Protein AF-R1G000-F1 (afdb_monomer_lite)

Secondary structure (DSSP, 8-state):
-----PPPPS---PSPPPHHHHHHHHHTTGGGTHHHHHTTSS-EEEHHHHHHHHHTT--PPPGGGS-GGGEE-HHHHHHHHHHT--TT-TTS-PPP--SEEEEE---SSSS-S-TTSHHHHHHHHHHHHHHTTSS-S--EEE-HHHHSPPPSBGGGTB---HHHHHHHHHHHHHHHHHHH-TTSEEEE--SPPTT--GGGSPTT-----GGGSHHHHHHHHHHHHHS-GGGEEEGGGPPTT----HHHHHHHHT-

Radius of gyration: 18.89 Å; chains: 1; bounding box: 50×56×42 Å

Structure (mmCIF, N/CA/C/O backbone):
data_AF-R1G000-F1
#
_entry.id   AF-R1G000-F1
#
loop_
_atom_site.group_PDB
_atom_site.id
_atom_site.type_symbol
_atom_site.label_atom_id
_atom_site.label_alt_id
_atom_site.label_comp_id
_atom_site.label_asym_id
_atom_site.label_entity_id
_atom_site.label_seq_id
_atom_site.pdbx_PDB_ins_code
_atom_site.Cartn_x
_atom_site.Cartn_y
_atom_site.Cartn_z
_atom_site.occupancy
_atom_site.B_iso_or_equiv
_atom_site.auth_seq_id
_atom_site.auth_comp_id
_atom_site.auth_asym_id
_atom_site.auth_atom_id
_atom_site.pdbx_PDB_model_num
ATOM 1 N N . MET A 1 1 ? 25.780 35.497 22.657 1.00 40.38 1 MET A N 1
ATOM 2 C CA . MET A 1 1 ? 25.826 35.237 21.203 1.00 40.38 1 MET A CA 1
ATOM 3 C C . MET A 1 1 ? 25.542 33.760 20.998 1.00 40.38 1 MET A C 1
ATOM 5 O O . MET A 1 1 ? 26.431 32.947 21.193 1.00 40.38 1 MET A O 1
ATOM 9 N N . GLY A 1 2 ? 24.274 33.413 20.769 1.00 36.16 2 GLY A N 1
ATOM 10 C CA . GLY A 1 2 ? 23.855 32.030 20.541 1.00 36.16 2 GLY A CA 1
ATOM 11 C C . GLY A 1 2 ? 24.098 31.663 19.084 1.00 36.16 2 GLY A C 1
ATOM 12 O O . GLY A 1 2 ? 23.527 32.290 18.197 1.00 36.16 2 GLY A O 1
ATOM 13 N N . CYS A 1 3 ? 24.972 30.689 18.845 1.00 34.59 3 CYS A N 1
ATOM 14 C CA . CYS A 1 3 ? 25.167 30.101 17.528 1.00 34.59 3 CYS A CA 1
ATOM 15 C C . CYS A 1 3 ? 23.997 29.140 17.284 1.00 34.59 3 CYS A C 1
ATOM 17 O O . CYS A 1 3 ? 23.971 28.036 17.824 1.00 34.59 3 CYS A O 1
ATOM 19 N N . GLY A 1 4 ? 22.977 29.614 16.568 1.00 35.22 4 GLY A N 1
ATOM 20 C CA . GLY A 1 4 ? 21.862 28.787 16.130 1.00 35.22 4 GLY A CA 1
ATOM 21 C C . GLY A 1 4 ? 22.343 27.819 15.059 1.00 35.22 4 GLY A C 1
ATOM 22 O O . GLY A 1 4 ? 22.652 28.233 13.945 1.00 35.22 4 GLY A O 1
ATOM 23 N N . THR A 1 5 ? 22.407 26.534 15.390 1.00 38.78 5 THR A N 1
ATOM 24 C CA . THR A 1 5 ? 22.505 25.476 14.391 1.00 38.78 5 THR A CA 1
ATOM 25 C C . THR A 1 5 ? 21.120 25.285 13.781 1.00 38.78 5 THR A C 1
ATOM 27 O O . THR A 1 5 ? 20.196 24.757 14.398 1.00 38.78 5 THR A O 1
ATOM 30 N N . SER A 1 6 ? 20.955 25.788 12.563 1.00 40.75 6 SER A N 1
ATOM 31 C CA . SER A 1 6 ? 19.822 25.484 11.699 1.00 40.75 6 SER A CA 1
ATOM 32 C C . SER A 1 6 ? 19.740 23.969 11.494 1.00 40.75 6 SER A C 1
ATOM 34 O O . SER A 1 6 ? 20.680 23.345 11.001 1.00 40.75 6 SER A O 1
ATOM 36 N N . LYS A 1 7 ? 18.612 23.365 11.888 1.00 36.91 7 LYS A N 1
ATOM 37 C CA . LYS A 1 7 ? 18.283 21.986 11.514 1.00 36.91 7 LYS A CA 1
ATOM 38 C C . LYS A 1 7 ? 18.151 21.914 9.983 1.00 36.91 7 LYS A C 1
ATOM 40 O O . LYS A 1 7 ? 17.464 22.769 9.419 1.00 36.91 7 LYS A O 1
ATOM 45 N N . PRO A 1 8 ? 18.776 20.940 9.303 1.00 34.00 8 PRO A N 1
ATOM 46 C CA . PRO A 1 8 ? 18.516 20.710 7.888 1.00 34.00 8 PRO A CA 1
ATOM 47 C C . PRO A 1 8 ? 17.062 20.242 7.711 1.00 34.00 8 PRO A C 1
ATOM 49 O O . PRO A 1 8 ? 16.566 19.444 8.505 1.00 34.00 8 PRO A O 1
ATOM 52 N N . GLY A 1 9 ? 16.368 20.795 6.711 1.00 34.34 9 GLY A N 1
ATOM 53 C CA . GLY A 1 9 ? 15.005 20.394 6.344 1.00 34.34 9 GLY A CA 1
ATOM 54 C C . GLY A 1 9 ? 14.950 18.987 5.729 1.00 34.34 9 GLY A C 1
ATOM 55 O O . GLY A 1 9 ? 15.994 18.448 5.350 1.00 34.34 9 GLY A O 1
ATOM 56 N N . PRO A 1 10 ? 13.752 18.386 5.617 1.00 39.72 10 PRO A N 1
ATOM 57 C CA . PRO A 1 10 ? 13.590 17.049 5.064 1.00 39.72 10 PRO A CA 1
ATOM 58 C C . PRO A 1 10 ? 13.875 17.089 3.558 1.00 39.72 10 PRO A C 1
ATOM 60 O O . PRO A 1 10 ? 13.368 17.947 2.835 1.00 39.72 10 PRO A O 1
ATOM 63 N N . GLY A 1 11 ? 14.721 16.172 3.091 1.00 42.47 11 GLY A N 1
ATOM 64 C CA . GLY A 1 11 ? 15.065 16.034 1.678 1.00 42.47 11 GLY A CA 1
ATOM 65 C C . GLY A 1 11 ? 16.421 16.627 1.301 1.00 42.47 11 GLY A C 1
ATOM 66 O O . GLY A 1 11 ? 16.514 17.548 0.489 1.00 42.47 11 GLY A O 1
ATOM 67 N N . THR A 1 12 ? 17.510 16.028 1.783 1.00 33.69 12 THR A N 1
ATOM 68 C CA . THR A 1 12 ? 18.731 15.998 0.968 1.00 33.69 12 THR A CA 1
ATOM 69 C C . THR A 1 12 ? 18.436 15.175 -0.284 1.00 33.69 12 THR A C 1
ATOM 71 O O . THR A 1 12 ? 18.494 13.949 -0.267 1.00 33.69 12 THR A O 1
ATOM 74 N N . ARG A 1 13 ? 18.053 15.876 -1.356 1.00 40.97 13 ARG A N 1
ATOM 75 C CA . ARG A 1 13 ? 17.880 15.367 -2.719 1.00 40.97 13 ARG A CA 1
ATOM 76 C C . ARG A 1 13 ? 19.145 14.572 -3.093 1.00 40.97 13 ARG A C 1
ATOM 78 O O . ARG A 1 13 ? 20.215 15.168 -3.221 1.00 40.97 13 ARG A O 1
ATOM 85 N N . LYS A 1 14 ? 19.049 13.240 -3.193 1.00 46.06 14 LYS A N 1
ATOM 86 C CA . LYS A 1 14 ? 20.132 12.398 -3.733 1.00 46.06 14 LYS A CA 1
ATOM 87 C C . LYS A 1 14 ? 20.396 12.794 -5.206 1.00 46.06 14 LYS A C 1
ATOM 89 O O . LYS A 1 14 ? 19.508 13.392 -5.820 1.00 46.06 14 LYS A O 1
ATOM 94 N N . PRO A 1 15 ? 21.613 12.567 -5.743 1.00 51.78 15 PRO A N 1
ATOM 95 C CA . PRO A 1 15 ? 22.043 13.058 -7.058 1.00 51.78 15 PRO A CA 1
ATOM 96 C C . PRO A 1 15 ? 21.041 12.716 -8.166 1.00 51.78 15 PRO A C 1
ATOM 98 O O . PRO A 1 15 ? 20.371 11.693 -8.091 1.00 51.78 15 PRO A O 1
ATOM 101 N N . GLY A 1 16 ? 20.928 13.601 -9.162 1.00 63.91 16 GLY A N 1
ATOM 102 C CA . GLY A 1 16 ? 19.909 13.522 -10.207 1.00 63.91 16 GLY A CA 1
ATOM 103 C C . GLY A 1 16 ? 19.903 12.173 -10.920 1.00 63.91 16 GLY A C 1
ATOM 104 O O . GLY A 1 16 ? 20.926 11.774 -11.471 1.00 63.91 16 GLY A O 1
ATOM 105 N N . LEU A 1 17 ? 18.741 11.518 -10.892 1.00 77.38 17 LEU A N 1
ATOM 106 C CA . LEU A 1 17 ? 18.432 10.336 -11.692 1.00 77.38 17 LEU A CA 1
ATOM 107 C C . LEU A 1 17 ? 18.851 10.577 -13.143 1.00 77.38 17 LEU A C 1
ATOM 109 O O . LEU A 1 17 ? 18.624 11.658 -13.696 1.00 77.38 17 LEU A O 1
ATOM 113 N N . THR A 1 18 ? 19.468 9.576 -13.747 1.00 85.19 18 THR A N 1
ATOM 114 C CA . THR A 1 18 ? 19.872 9.608 -15.148 1.00 85.19 18 THR A CA 1
ATOM 115 C C . THR A 1 18 ? 18.651 9.524 -16.066 1.00 85.19 18 THR A C 1
ATOM 117 O O . THR A 1 18 ? 17.610 8.966 -15.709 1.00 85.19 18 THR A O 1
ATOM 120 N N . ASP A 1 19 ? 18.781 10.045 -17.289 1.00 87.44 19 ASP A N 1
ATOM 121 C CA . ASP A 1 19 ? 17.725 9.933 -18.303 1.00 87.44 19 ASP A CA 1
ATOM 122 C C . ASP A 1 19 ? 17.380 8.465 -18.614 1.00 87.44 19 ASP A C 1
ATOM 124 O O . ASP A 1 19 ? 16.226 8.153 -18.906 1.00 87.44 19 ASP A O 1
ATOM 128 N N . GLU A 1 20 ? 18.356 7.555 -18.507 1.00 86.88 20 GLU A N 1
ATOM 129 C CA . GLU A 1 20 ? 18.145 6.117 -18.711 1.00 86.88 20 GLU A CA 1
ATOM 130 C C . GLU A 1 20 ? 17.333 5.489 -17.568 1.00 86.88 20 GLU A C 1
ATOM 132 O O . GLU A 1 20 ? 16.408 4.722 -17.825 1.00 86.88 20 GLU A O 1
ATOM 137 N N . GLU A 1 21 ? 17.601 5.861 -16.312 1.00 88.19 21 GLU A N 1
ATOM 138 C CA . GLU A 1 21 ? 16.826 5.366 -15.166 1.00 88.19 21 GLU A CA 1
ATOM 139 C C . GLU A 1 21 ? 15.355 5.789 -15.245 1.00 88.19 21 GLU A C 1
ATOM 141 O O . GLU A 1 21 ? 14.452 4.986 -14.991 1.00 88.19 21 GLU A O 1
ATOM 146 N N . LEU A 1 22 ? 15.113 7.039 -15.654 1.00 89.25 22 LEU A N 1
ATOM 147 C CA . LEU A 1 22 ? 13.773 7.572 -15.904 1.00 89.25 22 LEU A CA 1
ATOM 148 C C . LEU A 1 22 ? 13.091 6.885 -17.088 1.00 89.25 22 LEU A C 1
ATOM 150 O O . LEU A 1 22 ? 11.885 6.632 -17.055 1.00 89.25 22 LEU A O 1
ATOM 154 N N . LYS A 1 23 ? 13.849 6.589 -18.145 1.00 89.62 23 LYS A N 1
ATOM 155 C CA . LYS A 1 23 ? 13.345 5.867 -19.310 1.00 89.62 23 LYS A CA 1
ATOM 156 C C . LYS A 1 23 ? 12.877 4.465 -18.920 1.00 89.62 23 LYS A C 1
ATOM 158 O O . LYS A 1 23 ? 11.747 4.122 -19.251 1.00 89.62 23 LYS A O 1
ATOM 163 N N . ASN A 1 24 ? 13.664 3.717 -18.147 1.00 87.25 24 ASN A N 1
ATOM 164 C CA . ASN A 1 24 ? 13.281 2.384 -17.671 1.00 87.25 24 ASN A CA 1
ATOM 165 C C . ASN A 1 24 ? 12.011 2.430 -16.808 1.00 87.25 24 ASN A C 1
ATOM 167 O O . ASN A 1 24 ? 11.072 1.675 -17.052 1.00 87.25 24 ASN A O 1
ATOM 171 N N . TRP A 1 25 ? 11.927 3.369 -15.857 1.00 91.25 25 TRP A N 1
ATOM 172 C CA . TRP A 1 25 ? 10.713 3.596 -15.060 1.00 91.25 25 TRP A CA 1
ATOM 173 C C . TRP A 1 25 ? 9.461 3.778 -15.932 1.00 91.25 25 TRP A C 1
ATOM 175 O O . TRP A 1 25 ? 8.418 3.171 -15.680 1.00 91.25 25 TRP A O 1
ATOM 185 N N . ARG A 1 26 ? 9.575 4.578 -16.996 1.00 92.31 26 ARG A N 1
ATOM 186 C CA . ARG A 1 26 ? 8.476 4.849 -17.930 1.00 92.31 26 ARG A CA 1
ATOM 187 C C . ARG A 1 26 ? 8.170 3.679 -18.860 1.00 92.31 26 ARG A C 1
ATOM 189 O O . ARG A 1 26 ? 7.001 3.478 -19.172 1.00 92.31 26 ARG A O 1
ATOM 196 N N . GLU A 1 27 ? 9.167 2.894 -19.269 1.00 88.69 27 GLU A N 1
ATOM 197 C CA . GLU A 1 27 ? 8.967 1.673 -20.066 1.00 88.69 27 GLU A CA 1
ATOM 198 C C . GLU A 1 27 ? 8.125 0.626 -19.315 1.00 88.69 27 GLU A C 1
ATOM 200 O O . GLU A 1 27 ? 7.318 -0.067 -19.935 1.00 88.69 27 GLU A O 1
ATOM 205 N N . PHE A 1 28 ? 8.223 0.576 -17.981 1.00 85.12 28 PHE A N 1
ATOM 206 C CA . PHE A 1 28 ? 7.353 -0.245 -17.128 1.00 85.12 28 PHE A CA 1
ATOM 207 C C . PHE A 1 28 ? 6.003 0.411 -16.781 1.00 85.12 28 PHE A C 1
ATOM 209 O O . PHE A 1 28 ? 5.257 -0.124 -15.964 1.00 85.12 28 PHE A O 1
ATOM 216 N N . GLY A 1 29 ? 5.663 1.548 -17.398 1.00 89.44 29 GLY A N 1
ATOM 217 C CA . GLY A 1 29 ? 4.399 2.264 -17.185 1.00 89.44 29 GLY A CA 1
ATOM 218 C C . GLY A 1 29 ? 4.397 3.226 -15.992 1.00 89.44 29 GLY A C 1
ATOM 219 O O . GLY A 1 29 ? 3.407 3.913 -15.752 1.00 89.44 29 GLY A O 1
ATOM 220 N N . GLY A 1 30 ? 5.518 3.380 -15.282 1.00 92.25 30 GLY A N 1
ATOM 221 C CA . GLY A 1 30 ? 5.603 4.248 -14.106 1.00 92.25 30 GLY A CA 1
ATOM 222 C C . GLY A 1 30 ? 5.285 5.726 -14.370 1.00 92.25 30 GLY A C 1
ATOM 223 O O . GLY A 1 30 ? 4.895 6.448 -13.448 1.00 92.25 30 GLY A O 1
ATOM 224 N N . GLY A 1 31 ? 5.364 6.166 -15.631 1.00 94.62 31 GLY A N 1
ATOM 225 C CA . GLY A 1 31 ? 4.929 7.495 -16.069 1.00 94.62 31 GLY A CA 1
ATOM 226 C C . GLY A 1 31 ? 3.473 7.816 -15.709 1.00 94.62 31 GLY A C 1
ATOM 227 O O . GLY A 1 31 ? 3.167 8.966 -15.399 1.00 94.62 31 GLY A O 1
ATOM 228 N N . ASP A 1 32 ? 2.600 6.808 -15.653 1.00 93.94 32 ASP A N 1
ATOM 229 C CA . ASP A 1 32 ? 1.186 6.974 -15.295 1.00 93.94 32 ASP A CA 1
ATOM 230 C C . ASP A 1 32 ? 0.992 7.376 -13.820 1.00 93.94 32 ASP A C 1
ATOM 232 O O . ASP A 1 32 ? -0.033 7.958 -13.456 1.00 93.94 32 ASP A O 1
ATOM 236 N N . LEU A 1 33 ? 1.979 7.084 -12.964 1.00 95.25 33 LEU A N 1
ATOM 237 C CA . LEU A 1 33 ? 1.955 7.375 -11.528 1.00 95.25 33 LEU A CA 1
ATOM 238 C C . LEU A 1 33 ? 2.780 8.620 -11.158 1.00 95.25 33 LEU A C 1
ATOM 240 O O . LEU A 1 33 ? 2.562 9.198 -10.090 1.00 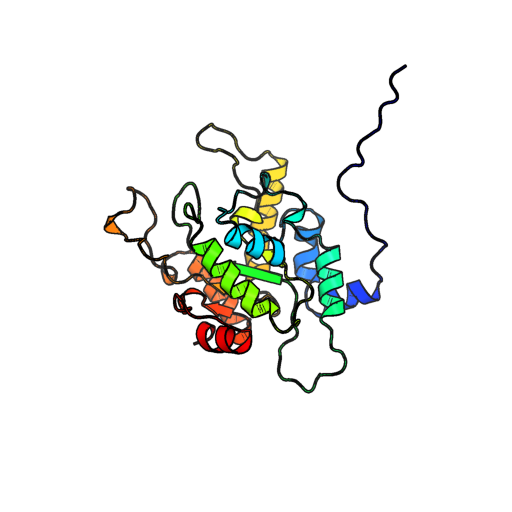95.25 33 LEU A O 1
ATOM 244 N N . GLU A 1 34 ? 3.695 9.069 -12.028 1.00 95.12 34 GLU A N 1
ATOM 245 C CA . GLU A 1 34 ? 4.575 10.224 -11.780 1.00 95.12 34 GLU A CA 1
ATOM 246 C C . GLU A 1 34 ? 3.827 11.471 -11.275 1.00 95.12 34 GLU A C 1
ATOM 248 O O . GLU A 1 34 ? 4.277 12.036 -10.276 1.00 95.12 34 GLU A O 1
ATOM 253 N N . PRO A 1 35 ? 2.695 11.914 -11.870 1.00 94.94 35 PRO A N 1
ATOM 254 C CA . PRO A 1 35 ? 2.065 13.171 -11.469 1.00 94.94 35 PRO A CA 1
ATOM 255 C C . PRO A 1 35 ? 1.632 13.193 -10.001 1.00 94.94 35 PRO A C 1
ATOM 257 O O . PRO A 1 35 ? 1.873 14.182 -9.307 1.00 94.94 35 PRO A O 1
ATOM 260 N N . VAL A 1 36 ? 1.021 12.104 -9.519 1.00 95.69 36 VAL A N 1
ATOM 261 C CA . VAL A 1 36 ? 0.491 12.024 -8.148 1.00 95.69 36 VAL A CA 1
ATOM 262 C C . VAL A 1 36 ? 1.557 11.701 -7.109 1.00 95.69 36 VAL A C 1
ATOM 264 O O . VAL A 1 36 ? 1.416 12.096 -5.953 1.00 95.69 36 VAL A O 1
ATOM 267 N N . LEU A 1 37 ? 2.624 11.005 -7.509 1.00 96.38 37 LEU A N 1
ATOM 268 C CA . LEU A 1 37 ? 3.770 10.738 -6.644 1.00 96.38 37 LEU A CA 1
ATOM 269 C C . LEU A 1 37 ? 4.636 11.995 -6.494 1.00 96.38 37 LEU A C 1
ATOM 271 O O . LEU A 1 37 ? 5.037 12.346 -5.387 1.00 96.38 37 LEU A O 1
ATOM 275 N N . ALA A 1 38 ? 4.883 12.718 -7.590 1.00 94.69 38 ALA A N 1
ATOM 276 C CA . ALA A 1 38 ? 5.735 13.904 -7.595 1.00 94.69 38 ALA A CA 1
ATOM 277 C C . ALA A 1 38 ? 5.124 15.084 -6.830 1.00 94.69 38 ALA A C 1
ATOM 279 O O . ALA A 1 38 ? 5.850 15.838 -6.183 1.00 94.69 38 ALA A O 1
ATOM 280 N N . ASN A 1 39 ? 3.800 15.260 -6.894 1.00 94.75 39 ASN A N 1
ATOM 281 C CA . ASN A 1 39 ? 3.119 16.350 -6.194 1.00 94.75 39 ASN A CA 1
ATOM 282 C C . ASN A 1 39 ? 2.650 15.981 -4.773 1.00 94.75 39 ASN A C 1
ATOM 284 O O . ASN A 1 39 ? 2.097 16.830 -4.074 1.00 94.75 39 ASN A O 1
ATOM 288 N N . GLY A 1 40 ? 2.859 14.730 -4.349 1.00 95.69 40 GLY A N 1
ATOM 289 C CA . GLY A 1 40 ? 2.458 14.239 -3.036 1.00 95.69 40 GLY A CA 1
ATOM 290 C C . GLY A 1 40 ? 0.955 13.991 -2.878 1.00 95.69 40 GLY A C 1
ATOM 291 O O . GLY A 1 40 ? 0.490 13.833 -1.753 1.00 95.69 40 GLY A O 1
ATOM 292 N N . ALA A 1 41 ? 0.162 13.922 -3.946 1.00 97.50 41 ALA A N 1
ATOM 293 C CA . ALA A 1 41 ? -1.230 13.481 -3.851 1.00 97.50 41 ALA A CA 1
ATOM 294 C C . ALA A 1 41 ? -1.322 12.040 -3.324 1.00 97.50 41 ALA A C 1
ATOM 296 O O . ALA A 1 41 ? -2.179 11.738 -2.491 1.00 97.50 41 ALA A O 1
ATOM 297 N N . VAL A 1 42 ? -0.374 11.190 -3.723 1.00 97.94 42 VAL A N 1
ATOM 298 C CA . VAL A 1 42 ? -0.199 9.817 -3.240 1.00 97.94 42 VAL A CA 1
ATOM 299 C C . VAL A 1 42 ? 1.184 9.669 -2.608 1.00 97.94 42 VAL A C 1
ATOM 301 O O . VAL A 1 42 ? 2.175 10.129 -3.166 1.00 97.94 42 VAL A O 1
ATOM 304 N N . ALA A 1 43 ? 1.250 9.004 -1.455 1.00 97.88 43 ALA A N 1
ATOM 305 C CA . ALA A 1 43 ? 2.492 8.495 -0.879 1.00 97.88 43 ALA A CA 1
ATOM 306 C C . ALA A 1 43 ? 2.472 6.963 -0.880 1.00 97.88 43 ALA A C 1
ATOM 308 O O . ALA A 1 43 ? 1.419 6.368 -0.656 1.00 97.88 43 ALA A O 1
ATOM 309 N N . LEU A 1 44 ? 3.611 6.318 -1.117 1.00 98.44 44 LEU A N 1
ATOM 310 C CA . LEU A 1 44 ? 3.736 4.864 -1.009 1.00 98.44 44 LEU A CA 1
ATOM 311 C C . LEU A 1 44 ? 4.524 4.520 0.246 1.00 98.44 44 LEU A C 1
ATOM 313 O O . LEU A 1 44 ? 5.557 5.133 0.505 1.00 98.44 44 LEU A O 1
ATOM 317 N N . LEU A 1 45 ? 4.034 3.551 1.009 1.00 98.69 45 LEU A N 1
ATOM 318 C CA . LEU A 1 45 ? 4.699 3.094 2.220 1.00 98.69 45 LEU A CA 1
ATOM 319 C C . LEU A 1 45 ? 5.822 2.123 1.855 1.00 98.69 45 LEU A C 1
ATOM 321 O O . LEU A 1 45 ? 5.652 1.292 0.964 1.00 98.69 45 LEU A O 1
ATOM 325 N N . ASP A 1 46 ? 6.952 2.200 2.549 1.00 98.56 46 ASP A N 1
ATOM 326 C CA . ASP A 1 46 ? 8.034 1.230 2.401 1.00 98.56 46 ASP A CA 1
ATOM 327 C C . ASP A 1 46 ? 7.598 -0.125 2.980 1.00 98.56 46 ASP A C 1
ATOM 329 O O . ASP A 1 46 ? 7.277 -0.235 4.168 1.00 98.56 46 ASP A O 1
ATOM 333 N N . ALA A 1 47 ? 7.602 -1.175 2.155 1.00 98.31 47 ALA A N 1
ATOM 334 C CA . ALA A 1 47 ? 7.294 -2.531 2.597 1.00 98.31 47 ALA A CA 1
ATOM 335 C C . ALA A 1 47 ? 8.165 -2.983 3.782 1.00 98.31 47 ALA A C 1
ATOM 337 O O . ALA A 1 47 ? 7.661 -3.644 4.691 1.00 98.31 47 ALA A O 1
ATOM 338 N N . GLN A 1 48 ? 9.445 -2.598 3.823 1.00 97.94 48 GLN A N 1
ATOM 339 C CA . GLN A 1 48 ? 10.344 -2.954 4.921 1.00 97.94 48 GLN A CA 1
ATOM 340 C C . GLN A 1 48 ? 9.963 -2.245 6.227 1.00 97.94 48 GLN A C 1
ATOM 342 O O . GLN A 1 48 ? 10.071 -2.832 7.311 1.00 97.94 48 GLN A O 1
ATOM 347 N N . TRP A 1 49 ? 9.475 -1.004 6.136 1.00 98.56 49 TRP A N 1
ATOM 348 C CA . TRP A 1 49 ? 8.929 -0.285 7.285 1.00 98.56 49 TRP A CA 1
ATOM 349 C C . TRP A 1 49 ? 7.635 -0.939 7.779 1.00 98.56 49 TRP A C 1
ATOM 351 O O . TRP A 1 49 ? 7.518 -1.194 8.974 1.00 98.56 49 TRP A O 1
ATOM 361 N N . ILE A 1 50 ? 6.713 -1.296 6.873 1.00 98.69 50 ILE A N 1
ATOM 362 C CA . ILE A 1 50 ? 5.463 -2.002 7.216 1.00 98.69 50 ILE A CA 1
ATOM 363 C C . ILE A 1 50 ? 5.766 -3.290 7.988 1.00 98.69 50 ILE A C 1
ATOM 365 O O . ILE A 1 50 ? 5.165 -3.532 9.034 1.00 98.69 50 ILE A O 1
ATOM 369 N N . ILE A 1 51 ? 6.712 -4.097 7.494 1.00 98.50 51 ILE A N 1
ATOM 370 C CA . ILE A 1 51 ? 7.127 -5.347 8.144 1.00 98.50 51 ILE A CA 1
ATOM 371 C C . ILE A 1 51 ? 7.642 -5.069 9.556 1.00 98.50 51 ILE A C 1
ATOM 373 O O . ILE A 1 51 ? 7.170 -5.678 10.513 1.00 98.50 51 ILE A O 1
ATOM 377 N N . SER A 1 52 ? 8.564 -4.116 9.692 1.00 98.44 52 SER A N 1
ATOM 378 C CA . SER A 1 52 ? 9.189 -3.792 10.979 1.00 98.44 52 SER A CA 1
ATOM 379 C C . SER A 1 52 ? 8.168 -3.250 11.988 1.00 98.44 52 SER A C 1
ATOM 381 O O . SER A 1 52 ? 8.196 -3.612 13.162 1.00 98.44 52 SER A O 1
ATOM 383 N N . HIS A 1 53 ? 7.238 -2.407 11.527 1.00 98.38 53 HIS A N 1
ATOM 384 C CA . HIS A 1 53 ? 6.166 -1.841 12.348 1.00 98.38 53 HIS A CA 1
ATOM 385 C C . HIS A 1 53 ? 5.191 -2.920 12.832 1.00 98.38 53 HIS A C 1
ATOM 387 O O . HIS A 1 53 ? 4.803 -2.925 13.999 1.00 98.38 53 HIS A O 1
ATOM 393 N N . ALA A 1 54 ? 4.840 -3.872 11.965 1.00 98.06 54 ALA A N 1
ATOM 394 C CA . ALA A 1 54 ? 3.985 -5.001 12.319 1.00 98.06 54 ALA A CA 1
ATOM 395 C C . ALA A 1 54 ? 4.662 -5.966 13.308 1.00 98.06 54 ALA A C 1
ATOM 397 O O . ALA A 1 54 ? 4.044 -6.371 14.289 1.00 98.06 54 ALA A O 1
ATOM 398 N N . GLU A 1 55 ? 5.936 -6.313 13.087 1.00 97.81 55 GLU A N 1
ATOM 399 C CA . GLU A 1 55 ? 6.710 -7.193 13.980 1.00 97.81 55 GLU A CA 1
ATOM 400 C C . GLU A 1 55 ? 6.911 -6.570 15.375 1.00 97.81 55 GLU A C 1
ATOM 402 O O . GLU A 1 55 ? 6.994 -7.290 16.370 1.00 97.81 55 GLU A O 1
ATOM 407 N N . ALA A 1 56 ? 6.910 -5.237 15.469 1.00 97.88 56 ALA A N 1
ATOM 408 C CA . ALA A 1 56 ? 6.903 -4.506 16.735 1.00 97.88 56 ALA A CA 1
ATOM 409 C C . ALA A 1 56 ? 5.522 -4.459 17.430 1.00 97.88 56 ALA A C 1
ATOM 411 O O . ALA A 1 56 ? 5.399 -3.850 18.493 1.00 97.88 56 ALA A O 1
ATOM 412 N N . GLY A 1 57 ? 4.484 -5.076 16.852 1.00 96.62 57 GLY A N 1
ATOM 413 C CA . GLY A 1 57 ? 3.112 -5.041 17.371 1.00 96.62 57 GLY A CA 1
ATOM 414 C C . GLY A 1 57 ? 2.410 -3.697 17.159 1.00 96.62 57 GLY A C 1
ATOM 415 O O . GLY A 1 57 ? 1.502 -3.348 17.914 1.00 96.62 57 GLY A O 1
ATOM 416 N N . GLY A 1 58 ? 2.860 -2.914 16.177 1.00 96.31 58 GLY A N 1
ATOM 417 C CA . GLY A 1 58 ? 2.284 -1.619 15.850 1.00 96.31 58 GLY A CA 1
ATOM 418 C C . GLY A 1 58 ? 0.893 -1.718 15.223 1.00 96.31 58 GLY A C 1
ATOM 419 O O . GLY A 1 58 ? 0.467 -2.759 14.730 1.00 96.31 58 GLY A O 1
ATOM 420 N N . VAL A 1 59 ? 0.203 -0.580 15.197 1.00 96.75 59 VAL A N 1
ATOM 421 C CA . VAL A 1 59 ? -1.017 -0.354 14.411 1.00 96.75 59 VAL A CA 1
ATOM 422 C C . VAL A 1 59 ? -0.724 0.787 13.445 1.00 96.75 59 VAL A C 1
ATOM 424 O O . VAL A 1 59 ? -0.035 1.747 13.806 1.00 96.75 59 VAL A O 1
ATOM 427 N N . LEU A 1 60 ? -1.164 0.663 12.194 1.00 96.31 60 LEU A N 1
ATOM 428 C CA . LEU A 1 60 ? -0.913 1.689 11.185 1.00 96.31 60 LEU A CA 1
ATOM 429 C C . LEU A 1 60 ? -1.645 2.978 11.572 1.00 96.31 60 LEU A C 1
ATOM 431 O O . LEU A 1 60 ? -2.817 2.924 11.901 1.00 96.31 60 LEU A O 1
ATOM 435 N N . THR A 1 61 ? -0.983 4.131 11.507 1.00 95.62 61 THR A N 1
ATOM 436 C CA . THR A 1 61 ? -1.642 5.431 11.708 1.00 95.62 61 THR A CA 1
ATOM 437 C C . THR A 1 61 ? -1.945 6.107 10.371 1.00 95.62 61 THR A C 1
ATOM 439 O O . THR A 1 61 ? -1.445 5.695 9.322 1.00 95.62 61 THR A O 1
ATOM 442 N N . HIS A 1 62 ? -2.771 7.152 10.393 1.00 95.25 62 HIS A N 1
ATOM 443 C CA . HIS A 1 62 ? -3.107 7.904 9.191 1.00 95.25 62 HIS A CA 1
ATOM 444 C C . HIS A 1 62 ? -1.864 8.575 8.588 1.00 95.25 62 HIS A C 1
ATOM 446 O O . HIS A 1 62 ? -0.939 8.966 9.305 1.00 95.25 62 HIS A O 1
ATOM 452 N N . ARG A 1 63 ? -1.886 8.824 7.274 1.00 96.25 63 ARG A N 1
ATOM 453 C CA . ARG A 1 63 ? -0.766 9.405 6.512 1.00 96.25 63 ARG A CA 1
ATOM 454 C C . ARG A 1 63 ? -0.005 10.536 7.211 1.00 96.25 63 ARG A C 1
ATOM 456 O O . ARG A 1 63 ? 1.215 10.515 7.256 1.00 96.25 63 ARG A O 1
ATOM 463 N N . GLN A 1 64 ? -0.711 11.540 7.736 1.00 95.56 64 GLN A N 1
ATOM 464 C CA . GLN A 1 64 ? -0.076 12.728 8.329 1.00 95.56 64 GLN A CA 1
ATOM 465 C C . GLN A 1 64 ? 0.685 12.471 9.641 1.00 95.56 64 GLN A C 1
ATOM 467 O O . GLN A 1 64 ? 1.414 13.354 10.081 1.00 95.56 64 GLN A O 1
ATOM 472 N N . ALA A 1 65 ? 0.485 11.318 10.280 1.00 96.56 65 ALA A N 1
ATOM 473 C CA . ALA A 1 65 ? 1.174 10.924 11.506 1.00 96.56 65 ALA A CA 1
ATOM 474 C C . ALA A 1 65 ? 2.260 9.865 11.253 1.00 96.56 65 ALA A C 1
ATOM 476 O O . ALA A 1 65 ? 2.949 9.473 12.194 1.00 96.56 65 ALA A O 1
ATOM 477 N N . LEU A 1 66 ? 2.413 9.398 10.008 1.00 97.75 66 LEU A N 1
ATOM 478 C CA . LEU A 1 66 ? 3.506 8.507 9.639 1.00 97.75 66 LEU A CA 1
ATOM 479 C C . LEU A 1 66 ? 4.836 9.273 9.652 1.00 97.75 66 LEU A C 1
ATOM 481 O O . LEU A 1 66 ? 4.871 10.435 9.239 1.00 97.75 66 LEU A O 1
ATOM 485 N N . PRO A 1 67 ? 5.925 8.642 10.116 1.00 97.81 67 PRO A N 1
ATOM 486 C CA . PRO A 1 67 ? 7.246 9.244 10.040 1.00 97.81 67 PRO A CA 1
ATOM 487 C C . PRO A 1 67 ? 7.765 9.230 8.592 1.00 97.81 67 PRO A C 1
ATOM 489 O O . PRO A 1 67 ? 7.333 8.409 7.781 1.00 97.81 67 PRO A O 1
ATOM 492 N N . ASP A 1 68 ? 8.703 10.122 8.262 1.00 96.00 68 ASP A N 1
ATOM 493 C CA . ASP A 1 68 ? 9.213 10.272 6.890 1.00 96.00 68 ASP A CA 1
ATOM 494 C C . ASP A 1 68 ? 9.836 8.966 6.361 1.00 96.00 68 ASP A C 1
ATOM 496 O O . ASP A 1 68 ? 9.651 8.620 5.197 1.00 96.00 68 ASP A O 1
ATOM 500 N N . GLU A 1 69 ? 10.518 8.196 7.217 1.00 96.38 69 GLU A N 1
ATOM 501 C CA . GLU A 1 69 ? 11.112 6.900 6.868 1.00 96.38 69 GLU A CA 1
ATOM 502 C C . GLU A 1 69 ? 10.091 5.805 6.526 1.00 96.38 69 GLU A C 1
ATOM 504 O O . GLU A 1 69 ? 10.472 4.770 5.980 1.00 96.38 69 GLU A O 1
ATOM 509 N N . ALA A 1 70 ? 8.805 6.014 6.824 1.00 98.06 70 ALA A N 1
ATOM 510 C CA . ALA A 1 70 ? 7.749 5.098 6.414 1.00 98.06 70 ALA A CA 1
ATOM 511 C C . ALA A 1 70 ? 7.412 5.218 4.926 1.00 98.06 70 ALA A C 1
ATOM 513 O O . ALA A 1 70 ? 6.718 4.349 4.401 1.00 98.06 70 ALA A O 1
ATOM 514 N N . LEU A 1 71 ? 7.845 6.290 4.254 1.00 98.12 71 LEU A N 1
ATOM 515 C CA . LEU A 1 71 ? 7.406 6.647 2.909 1.00 98.12 71 LEU A CA 1
ATOM 516 C C . LEU A 1 71 ? 8.556 6.575 1.900 1.00 98.12 71 LEU A C 1
ATOM 518 O O . LEU A 1 71 ? 9.663 7.051 2.144 1.00 98.12 71 LEU A O 1
ATOM 522 N N . LEU A 1 72 ? 8.262 6.028 0.722 1.00 97.31 72 LEU A N 1
ATOM 523 C CA . LEU A 1 72 ? 9.173 6.037 -0.417 1.00 97.31 72 LEU A CA 1
ATOM 524 C C . LEU A 1 72 ? 9.003 7.310 -1.242 1.00 97.31 72 LEU A C 1
ATOM 526 O O . LEU A 1 72 ? 7.885 7.730 -1.553 1.00 97.31 72 LEU A O 1
ATOM 530 N N . SER A 1 73 ? 10.124 7.893 -1.657 1.00 95.69 73 SER A N 1
ATOM 531 C CA . SER A 1 73 ? 10.136 8.948 -2.665 1.00 95.69 73 SER A CA 1
ATOM 532 C C . SER A 1 73 ? 10.020 8.366 -4.078 1.00 95.69 73 SER A C 1
ATOM 534 O O . SER A 1 73 ? 10.326 7.199 -4.321 1.00 95.69 73 SER A O 1
ATOM 536 N N . LEU A 1 74 ? 9.644 9.202 -5.053 1.00 95.50 74 LEU A N 1
ATOM 537 C CA . LEU A 1 74 ? 9.670 8.810 -6.468 1.00 95.50 74 LEU A CA 1
ATOM 538 C C . LEU A 1 74 ? 11.070 8.344 -6.908 1.00 95.50 74 LEU A C 1
ATOM 540 O O . LEU A 1 74 ? 11.183 7.411 -7.694 1.00 95.50 74 LEU A O 1
ATOM 544 N N . ALA A 1 75 ? 12.133 8.951 -6.371 1.00 93.75 75 ALA A N 1
ATOM 545 C CA . ALA A 1 75 ? 13.499 8.542 -6.680 1.00 93.75 75 ALA A CA 1
ATOM 546 C C . ALA A 1 75 ? 13.805 7.122 -6.188 1.00 93.75 75 ALA A C 1
ATOM 548 O O . ALA A 1 75 ? 14.412 6.357 -6.928 1.00 93.75 75 ALA A O 1
ATOM 549 N N . ASP A 1 76 ? 13.315 6.748 -5.003 1.00 94.75 76 ASP A N 1
ATOM 550 C CA . ASP A 1 76 ? 13.498 5.398 -4.461 1.00 94.75 76 ASP A CA 1
ATOM 551 C C . ASP A 1 76 ? 12.823 4.328 -5.334 1.00 94.75 76 ASP A C 1
ATOM 553 O O . ASP A 1 76 ? 13.358 3.237 -5.510 1.00 94.75 76 ASP A O 1
ATOM 557 N N . LEU A 1 77 ? 11.653 4.640 -5.901 1.00 94.62 77 LEU A N 1
ATOM 558 C CA . LEU A 1 77 ? 10.917 3.737 -6.796 1.00 94.62 77 LEU A CA 1
ATOM 559 C C . LEU A 1 77 ? 11.602 3.595 -8.159 1.00 94.62 77 LEU A C 1
ATOM 561 O O . LEU A 1 77 ? 11.629 2.505 -8.734 1.00 94.62 77 LEU A O 1
ATOM 565 N N . ILE A 1 78 ? 12.157 4.693 -8.679 1.00 92.75 78 ILE A N 1
ATOM 566 C CA . ILE A 1 78 ? 12.913 4.686 -9.933 1.00 92.75 78 ILE A CA 1
ATOM 567 C C . ILE A 1 78 ? 14.202 3.880 -9.752 1.00 92.75 78 ILE A C 1
ATOM 569 O O . ILE A 1 78 ? 14.473 3.004 -10.569 1.00 92.75 78 ILE A O 1
ATOM 573 N N . GLU A 1 79 ? 14.951 4.107 -8.671 1.00 90.75 79 GLU A N 1
ATOM 574 C CA . GLU A 1 79 ? 16.148 3.328 -8.320 1.00 90.75 79 GLU A CA 1
ATOM 575 C C . GLU A 1 79 ? 15.808 1.832 -8.222 1.00 90.75 79 GLU A C 1
ATOM 577 O O . GLU A 1 79 ? 16.384 1.022 -8.948 1.00 90.75 79 GLU A O 1
ATOM 582 N N . ALA A 1 80 ? 14.766 1.477 -7.461 1.00 90.31 80 ALA A N 1
ATOM 583 C CA . ALA A 1 80 ? 14.325 0.090 -7.322 1.00 90.31 80 ALA A CA 1
ATOM 584 C C . ALA A 1 80 ? 13.917 -0.554 -8.655 1.00 90.31 80 ALA A C 1
ATOM 586 O O . ALA A 1 80 ? 14.201 -1.723 -8.902 1.00 90.31 80 ALA A O 1
ATOM 587 N N . THR A 1 81 ? 13.295 0.208 -9.558 1.00 89.25 81 THR A N 1
ATOM 588 C CA . THR A 1 81 ? 12.946 -0.296 -10.895 1.00 89.25 81 THR A CA 1
ATOM 589 C C . THR A 1 81 ? 14.186 -0.658 -11.701 1.00 89.25 81 THR A C 1
ATOM 591 O O . THR A 1 81 ? 14.155 -1.639 -12.434 1.00 89.25 81 THR A O 1
ATOM 594 N N . ASN A 1 82 ? 15.272 0.103 -11.550 1.00 84.38 82 ASN A N 1
ATOM 595 C CA . ASN A 1 82 ? 16.528 -0.103 -12.267 1.00 84.38 82 ASN A CA 1
ATOM 596 C C . ASN A 1 82 ? 17.384 -1.226 -11.663 1.00 84.38 82 ASN A C 1
ATOM 598 O O . ASN A 1 82 ? 18.066 -1.939 -12.397 1.00 84.38 82 ASN A O 1
ATOM 602 N N . GLU A 1 83 ? 17.309 -1.433 -10.349 1.00 80.31 83 GLU A N 1
ATOM 603 C CA . GLU A 1 83 ? 17.965 -2.552 -9.662 1.00 80.31 83 GLU A CA 1
ATOM 604 C C . GLU A 1 83 ? 17.274 -3.896 -9.938 1.00 80.31 83 GLU A C 1
ATOM 606 O O . GLU A 1 83 ? 17.939 -4.929 -10.015 1.00 80.31 83 GLU A O 1
ATOM 611 N N . ASN A 1 84 ? 15.954 -3.879 -10.155 1.00 65.81 84 ASN A N 1
ATOM 612 C CA . ASN A 1 84 ? 15.161 -5.070 -10.474 1.00 65.81 84 ASN A CA 1
ATOM 613 C C . ASN A 1 84 ? 15.303 -5.524 -11.941 1.00 65.81 84 ASN A C 1
ATOM 615 O O . ASN A 1 84 ? 14.746 -6.561 -12.316 1.00 65.81 84 ASN A O 1
ATOM 619 N N . VAL A 1 85 ? 16.019 -4.775 -12.793 1.00 56.12 85 VAL A N 1
ATOM 620 C CA . VAL A 1 85 ? 16.219 -5.163 -14.195 1.00 56.12 85 VAL A CA 1
ATOM 621 C C . VAL A 1 85 ? 17.333 -6.199 -14.290 1.00 56.12 85 VAL A C 1
ATOM 623 O O . VAL A 1 85 ? 18.490 -5.891 -14.578 1.00 56.12 85 VAL A O 1
ATOM 626 N N . ASP A 1 86 ? 16.978 -7.472 -14.131 1.00 52.47 86 ASP A N 1
ATOM 627 C CA . ASP A 1 86 ? 17.803 -8.539 -14.687 1.00 52.47 86 ASP A CA 1
ATOM 628 C C . ASP A 1 86 ? 17.679 -8.514 -16.222 1.00 52.47 86 ASP A C 1
ATOM 630 O O . ASP A 1 86 ? 16.942 -9.283 -16.840 1.00 52.47 86 ASP A O 1
ATOM 634 N N . PHE A 1 87 ? 18.417 -7.604 -16.870 1.00 45.06 87 PHE A N 1
ATOM 635 C CA . PHE A 1 87 ? 18.530 -7.521 -18.333 1.00 45.06 87 PHE A CA 1
ATOM 636 C C . PHE A 1 87 ? 19.001 -8.847 -18.971 1.00 45.06 87 PHE A C 1
ATOM 638 O O . PHE A 1 87 ? 18.939 -8.989 -20.195 1.00 45.06 87 PHE A O 1
ATOM 645 N N . ARG A 1 88 ? 19.498 -9.815 -18.183 1.00 39.75 88 ARG A N 1
ATOM 646 C CA . ARG A 1 88 ? 20.082 -11.068 -18.678 1.00 39.75 88 ARG A CA 1
ATOM 647 C C . ARG A 1 88 ? 19.132 -12.260 -18.661 1.00 39.75 88 ARG A C 1
ATOM 649 O O . ARG A 1 88 ? 19.435 -13.231 -19.347 1.00 39.75 88 ARG A O 1
ATOM 656 N N . SER A 1 89 ? 17.988 -12.201 -17.978 1.00 46.81 89 SER A N 1
ATOM 657 C CA . SER A 1 89 ? 17.063 -13.339 -17.872 1.00 46.81 89 SER A CA 1
ATOM 658 C C . SER A 1 89 ? 15.684 -13.067 -18.481 1.00 46.81 89 SER A C 1
ATOM 660 O O . SER A 1 89 ? 14.645 -13.368 -17.908 1.00 46.81 89 SER A O 1
ATOM 662 N N . ARG A 1 90 ? 15.652 -12.670 -19.763 1.00 43.91 90 ARG A N 1
ATOM 663 C CA . ARG A 1 90 ? 14.457 -12.899 -20.614 1.00 43.91 90 ARG A CA 1
ATOM 664 C C . ARG A 1 90 ? 14.032 -14.382 -20.679 1.00 43.91 90 ARG A C 1
ATOM 666 O O . ARG A 1 90 ? 12.993 -14.681 -21.260 1.00 43.91 90 ARG A O 1
ATOM 673 N N . GLU A 1 91 ? 14.836 -15.293 -20.126 1.00 40.09 91 GLU A N 1
ATOM 674 C CA . GLU A 1 91 ? 14.606 -16.739 -20.070 1.00 40.09 91 GLU A CA 1
ATOM 675 C C . GLU A 1 91 ? 13.921 -17.244 -18.789 1.00 40.09 91 GLU A C 1
ATOM 677 O O . GLU A 1 91 ? 13.391 -18.354 -18.823 1.00 40.09 91 GLU A O 1
ATOM 682 N N . LEU A 1 92 ? 13.860 -16.480 -17.686 1.00 42.94 92 LEU A N 1
ATOM 683 C CA . LEU A 1 92 ? 13.076 -16.904 -16.519 1.00 42.94 92 LEU A CA 1
ATOM 684 C C . LEU A 1 92 ? 11.695 -16.251 -16.556 1.00 42.94 92 LEU A C 1
ATOM 686 O O . LEU A 1 92 ? 11.550 -15.037 -16.565 1.00 42.94 92 LEU A O 1
ATOM 690 N N . SER A 1 93 ? 10.666 -17.090 -16.553 1.00 42.59 93 SER A N 1
ATOM 691 C CA . SER A 1 93 ? 9.235 -16.783 -16.632 1.00 42.59 93 SER A CA 1
ATOM 692 C C . SER A 1 93 ? 8.656 -15.949 -15.471 1.00 42.59 93 SER A C 1
ATOM 694 O O . SER A 1 93 ? 7.459 -16.035 -15.194 1.00 42.59 93 SER A O 1
ATOM 696 N N . ALA A 1 94 ? 9.470 -15.181 -14.747 1.00 51.12 94 ALA A N 1
ATOM 697 C CA . ALA A 1 94 ? 9.008 -14.256 -13.726 1.00 51.12 94 ALA A CA 1
ATOM 698 C C . ALA A 1 94 ? 8.696 -12.909 -14.393 1.00 51.12 94 ALA A C 1
ATOM 700 O O . ALA A 1 94 ? 9.557 -12.299 -15.019 1.00 51.12 94 ALA A O 1
ATOM 701 N N . ALA A 1 95 ? 7.443 -12.458 -14.297 1.00 50.25 95 ALA A N 1
ATOM 702 C CA . ALA A 1 95 ? 7.067 -11.121 -14.746 1.00 50.25 95 ALA A CA 1
ATOM 703 C C . ALA A 1 95 ? 8.002 -10.063 -14.114 1.00 50.25 95 ALA A C 1
ATOM 705 O O . ALA A 1 95 ? 8.335 -10.206 -12.932 1.00 50.25 95 ALA A O 1
ATOM 706 N N . PRO A 1 96 ? 8.423 -9.026 -14.864 1.00 54.34 96 PRO A N 1
ATOM 707 C CA . PRO A 1 96 ? 9.227 -7.940 -14.313 1.00 54.34 96 PRO A CA 1
ATOM 708 C C . PRO A 1 96 ? 8.569 -7.362 -13.054 1.00 54.34 96 PRO A C 1
ATOM 710 O O . PRO A 1 96 ? 7.355 -7.165 -12.998 1.00 54.34 96 PRO A O 1
ATOM 713 N N . SER A 1 97 ? 9.383 -7.148 -12.022 1.00 68.88 97 SER A N 1
ATOM 714 C CA . SER A 1 97 ? 8.932 -6.756 -10.685 1.00 68.88 97 SER A CA 1
ATOM 715 C C . SER A 1 97 ? 8.890 -5.232 -10.571 1.00 68.88 97 SER A C 1
ATOM 717 O O . SER A 1 97 ? 9.796 -4.605 -10.022 1.00 68.88 97 SER A O 1
ATOM 719 N N . PHE A 1 98 ? 7.843 -4.621 -11.133 1.00 88.12 98 PHE A N 1
ATOM 720 C CA . PHE A 1 98 ? 7.588 -3.190 -10.959 1.00 88.12 98 PHE A CA 1
ATOM 721 C C . PHE A 1 98 ? 7.323 -2.894 -9.468 1.00 88.12 98 PHE A C 1
ATOM 723 O O . PHE A 1 98 ? 6.439 -3.525 -8.878 1.00 88.12 98 PHE A O 1
ATOM 730 N N . PRO A 1 99 ? 8.067 -1.972 -8.826 1.00 93.38 99 PRO A N 1
ATOM 731 C CA . PRO A 1 99 ? 8.170 -1.878 -7.365 1.00 93.38 99 PRO A CA 1
ATOM 732 C C . PRO A 1 99 ? 7.003 -1.116 -6.717 1.00 93.38 99 PRO A C 1
ATOM 734 O O . PRO A 1 99 ? 7.191 -0.343 -5.776 1.00 93.38 99 PRO A O 1
ATOM 737 N N . VAL A 1 100 ? 5.782 -1.329 -7.209 1.00 95.88 100 VAL A N 1
ATOM 738 C CA . VAL A 1 100 ? 4.562 -0.713 -6.685 1.00 95.88 100 VAL A CA 1
ATOM 739 C C . VAL A 1 100 ? 3.491 -1.779 -6.482 1.00 95.88 100 VAL A C 1
ATOM 741 O O . VAL A 1 100 ? 3.050 -2.442 -7.426 1.00 95.88 100 VAL A O 1
ATOM 744 N N . ALA A 1 101 ? 3.036 -1.900 -5.240 1.00 96.38 101 ALA A N 1
ATOM 745 C CA . ALA A 1 101 ? 1.875 -2.681 -4.855 1.00 96.38 101 ALA A CA 1
ATOM 746 C C . ALA A 1 101 ? 0.710 -1.773 -4.433 1.00 96.38 101 ALA A C 1
ATOM 748 O O . ALA A 1 101 ? 0.929 -0.665 -3.953 1.00 96.38 101 ALA A O 1
ATOM 749 N N . ALA A 1 102 ? -0.526 -2.247 -4.571 1.00 97.19 102 ALA A N 1
ATOM 750 C CA . ALA A 1 102 ? -1.724 -1.593 -4.052 1.00 97.19 102 ALA A CA 1
ATOM 751 C C . ALA A 1 102 ? -2.558 -2.570 -3.220 1.00 97.19 102 ALA A C 1
ATOM 753 O O . ALA A 1 102 ? -2.813 -3.698 -3.645 1.00 97.19 102 ALA A O 1
ATOM 754 N N . LEU A 1 103 ? -2.964 -2.139 -2.027 1.00 97.38 103 LEU A N 1
ATOM 755 C CA . LEU A 1 103 ? -3.751 -2.929 -1.090 1.00 97.38 103 LEU A CA 1
ATOM 756 C C . LEU A 1 103 ? -5.239 -2.600 -1.232 1.00 97.38 103 LEU A C 1
ATOM 758 O O . LEU A 1 103 ? -5.661 -1.490 -0.924 1.00 97.38 103 LEU A O 1
ATOM 762 N N . SER A 1 104 ? -6.029 -3.595 -1.625 1.00 95.12 104 SER A N 1
ATOM 763 C CA . SER A 1 104 ? -7.488 -3.542 -1.619 1.00 95.12 104 SER A CA 1
ATOM 764 C C . SER A 1 104 ? -8.028 -4.291 -0.408 1.00 95.12 104 SER A C 1
ATOM 766 O O . SER A 1 104 ? -7.735 -5.476 -0.212 1.00 95.12 104 SER A O 1
ATOM 768 N N . TYR A 1 105 ? -8.814 -3.609 0.421 1.00 93.06 105 TYR A N 1
ATOM 769 C CA . TYR A 1 105 ? -9.224 -4.162 1.702 1.00 93.06 105 TYR A CA 1
ATOM 770 C C . TYR A 1 105 ? -10.458 -3.462 2.294 1.00 93.06 105 TYR A C 1
ATOM 772 O O . TYR A 1 105 ? -10.726 -2.295 2.001 1.00 93.06 105 TYR A O 1
ATOM 780 N N . PRO A 1 106 ? -11.238 -4.166 3.131 1.00 88.31 106 PRO A N 1
ATOM 781 C CA . PRO A 1 106 ? -12.357 -3.575 3.841 1.00 88.31 106 PRO A CA 1
ATOM 782 C C . PRO A 1 106 ? -11.877 -2.746 5.039 1.00 88.31 106 PRO A C 1
ATOM 784 O O . PRO A 1 106 ? -11.122 -3.235 5.875 1.00 88.31 106 PRO A O 1
ATOM 787 N N . TRP A 1 107 ? -12.402 -1.529 5.196 1.00 89.19 107 TRP A N 1
ATOM 788 C CA . TRP A 1 107 ? -12.330 -0.826 6.480 1.00 89.19 107 TRP A CA 1
ATOM 789 C C . TRP A 1 107 ? -13.129 -1.599 7.541 1.00 89.19 107 TRP A C 1
ATOM 791 O O . TRP A 1 107 ? -14.330 -1.825 7.352 1.00 89.19 107 TRP A O 1
ATOM 801 N N . LEU A 1 108 ? -12.473 -2.018 8.629 1.00 87.44 108 LEU A N 1
ATOM 802 C CA . LEU A 1 108 ? -13.108 -2.792 9.705 1.00 87.44 108 LEU A CA 1
ATOM 803 C C . LEU A 1 108 ? -14.019 -1.936 10.586 1.00 87.44 108 LEU A C 1
ATOM 805 O O . LEU A 1 108 ? -15.050 -2.410 11.041 1.00 87.44 108 LEU A O 1
ATOM 809 N N . THR A 1 109 ? -13.685 -0.662 10.788 1.00 86.25 109 THR A N 1
ATOM 810 C CA . THR A 1 109 ? -14.534 0.283 11.525 1.00 86.25 109 THR A CA 1
ATOM 811 C C . THR A 1 109 ? -14.666 1.591 10.756 1.00 86.25 109 THR A C 1
ATOM 813 O O . THR A 1 109 ? -13.984 1.807 9.755 1.00 86.25 109 THR A O 1
ATOM 816 N N . LYS A 1 110 ? -15.550 2.479 11.216 1.00 83.50 110 LYS A N 1
ATOM 817 C CA . LYS A 1 110 ? -15.714 3.815 10.631 1.00 83.50 110 LYS A CA 1
ATOM 818 C C . LYS A 1 110 ? -14.474 4.694 10.819 1.00 83.50 110 LYS A C 1
ATOM 820 O O . LYS A 1 110 ? -14.135 5.455 9.918 1.00 83.50 110 LYS A O 1
ATOM 825 N N . ASP A 1 111 ? -13.841 4.601 11.984 1.00 85.00 111 ASP A N 1
ATOM 826 C CA . ASP A 1 111 ? -12.789 5.536 12.390 1.00 85.00 111 ASP A CA 1
ATOM 827 C C . ASP A 1 111 ? -11.394 5.020 12.038 1.00 85.00 111 ASP A C 1
ATOM 829 O O . ASP A 1 111 ? -10.495 5.805 11.743 1.00 85.00 111 ASP A O 1
ATOM 833 N N . HIS A 1 112 ? -11.216 3.698 12.035 1.00 90.50 112 HIS A N 1
ATOM 834 C CA . HIS A 1 112 ? -9.938 3.070 11.743 1.00 90.50 112 HIS A CA 1
ATOM 835 C C . HIS A 1 112 ? -10.113 1.804 10.898 1.00 90.50 112 HIS A C 1
ATOM 837 O O . HIS A 1 112 ? -10.938 0.942 11.229 1.00 90.50 112 HIS A O 1
ATOM 843 N N . PRO A 1 113 ? -9.320 1.627 9.833 1.00 92.06 113 PRO A N 1
ATOM 844 C CA . PRO A 1 113 ? -9.527 0.505 8.938 1.00 92.06 113 PRO A CA 1
ATOM 845 C C . PRO A 1 113 ? -9.013 -0.830 9.498 1.00 92.06 113 PRO A C 1
ATOM 847 O O . PRO A 1 113 ? -9.488 -1.869 9.064 1.00 92.06 113 PRO A O 1
ATOM 850 N N . ASP A 1 114 ? -8.072 -0.814 10.447 1.00 93.81 114 ASP A N 1
ATOM 851 C CA . ASP A 1 114 ? -7.505 -2.006 11.104 1.00 93.81 114 ASP A CA 1
ATOM 852 C C . ASP A 1 114 ? -7.111 -1.732 12.575 1.00 93.81 114 ASP A C 1
ATOM 854 O O . ASP A 1 114 ? -5.929 -1.600 12.884 1.00 93.81 114 ASP A O 1
ATOM 858 N N . PRO A 1 115 ? -8.075 -1.505 13.488 1.00 92.00 115 PRO A N 1
ATOM 859 C CA . PRO A 1 115 ? -7.801 -0.972 14.833 1.00 92.00 115 PRO A CA 1
ATOM 860 C C . PRO A 1 115 ? -6.921 -1.877 15.706 1.00 92.00 115 PRO A C 1
ATOM 862 O O . PRO A 1 115 ? -6.296 -1.395 16.647 1.00 92.00 115 PRO A O 1
ATOM 865 N N . CYS A 1 116 ? -6.865 -3.173 15.397 1.00 91.81 116 CYS A N 1
ATOM 866 C CA . CYS A 1 116 ? -6.077 -4.158 16.136 1.00 91.81 116 CYS A CA 1
ATOM 867 C C . CYS A 1 116 ? -4.781 -4.565 15.416 1.00 91.81 116 CYS A C 1
ATOM 869 O O . CYS A 1 116 ? -4.052 -5.402 15.939 1.00 91.81 116 CYS A O 1
ATOM 871 N N . GLY A 1 117 ? -4.490 -4.017 14.229 1.00 94.12 117 GLY A N 1
ATOM 872 C CA . GLY A 1 117 ? -3.276 -4.345 13.471 1.00 94.12 117 GLY A CA 1
ATOM 873 C C . GLY A 1 117 ? -3.262 -5.754 12.859 1.00 94.12 117 GLY A C 1
ATOM 874 O O . GLY A 1 117 ? -2.199 -6.257 12.492 1.00 94.12 117 GLY A O 1
ATOM 875 N N . ALA A 1 118 ? -4.411 -6.426 12.757 1.00 93.69 118 ALA A N 1
ATOM 876 C CA . ALA A 1 118 ? -4.469 -7.804 12.279 1.00 93.69 118 ALA A CA 1
ATOM 877 C C . ALA A 1 118 ? -4.261 -7.890 10.758 1.00 93.69 118 ALA A C 1
ATOM 879 O O . ALA A 1 118 ? -3.523 -8.753 10.272 1.00 93.69 118 ALA A O 1
ATOM 880 N N . ASN A 1 119 ? -4.844 -6.950 10.005 1.00 94.75 119 ASN A N 1
ATOM 881 C CA . ASN A 1 119 ? -4.576 -6.829 8.572 1.00 94.75 119 ASN A CA 1
ATOM 882 C C . ASN A 1 119 ? -3.122 -6.413 8.328 1.00 94.75 119 ASN A C 1
ATOM 884 O O . ASN A 1 119 ? -2.476 -6.965 7.439 1.00 94.75 119 ASN A O 1
ATOM 888 N N . LEU A 1 120 ? -2.578 -5.506 9.145 1.00 97.12 120 LEU A N 1
ATOM 889 C CA . LEU A 1 120 ? -1.168 -5.119 9.118 1.00 97.12 120 LEU A CA 1
ATOM 890 C C . LEU A 1 120 ? -0.235 -6.319 9.308 1.00 97.12 120 LEU A C 1
ATOM 892 O O . LEU A 1 120 ? 0.672 -6.506 8.496 1.00 97.12 120 LEU A O 1
ATOM 896 N N . ALA A 1 121 ? -0.485 -7.174 10.298 1.00 96.44 121 ALA A N 1
ATOM 897 C CA . ALA A 1 121 ? 0.303 -8.386 10.516 1.00 96.44 121 ALA A CA 1
ATOM 898 C C . ALA A 1 121 ? 0.241 -9.354 9.318 1.00 96.44 121 ALA A C 1
ATOM 900 O O . ALA A 1 121 ? 1.267 -9.899 8.895 1.00 96.44 121 ALA A O 1
ATOM 901 N N . ARG A 1 122 ? -0.945 -9.551 8.727 1.00 96.69 122 ARG A N 1
ATOM 902 C CA . ARG A 1 122 ? -1.121 -10.417 7.548 1.00 96.69 122 ARG A CA 1
ATOM 903 C C . ARG A 1 122 ? -0.427 -9.850 6.307 1.00 96.69 122 ARG A C 1
ATOM 905 O O . ARG A 1 122 ? 0.293 -10.581 5.626 1.00 96.69 122 ARG A O 1
ATOM 912 N N . VAL A 1 123 ? -0.571 -8.550 6.047 1.00 97.69 123 VAL A N 1
ATOM 913 C CA . VAL A 1 123 ? 0.117 -7.853 4.948 1.00 97.69 123 VAL A CA 1
ATOM 914 C C . VAL A 1 123 ? 1.633 -7.917 5.136 1.00 97.69 123 VAL A C 1
ATOM 916 O O . VAL A 1 123 ? 2.338 -8.246 4.187 1.00 97.69 123 VAL A O 1
ATOM 919 N N . ALA A 1 124 ? 2.149 -7.699 6.347 1.00 97.94 124 ALA A N 1
ATOM 920 C CA . ALA A 1 124 ? 3.577 -7.807 6.640 1.00 97.94 124 ALA A CA 1
ATOM 921 C C . ALA A 1 124 ? 4.143 -9.202 6.328 1.00 97.94 124 ALA A C 1
ATOM 923 O O . ALA A 1 124 ? 5.191 -9.307 5.688 1.00 97.94 124 ALA A O 1
ATOM 924 N N . ARG A 1 125 ? 3.434 -10.280 6.696 1.00 97.38 125 ARG A N 1
ATOM 925 C CA . ARG A 1 125 ? 3.823 -11.658 6.330 1.00 97.38 125 ARG A CA 1
ATOM 926 C C . ARG A 1 125 ? 3.903 -11.843 4.812 1.00 97.38 125 ARG A C 1
ATOM 928 O O . ARG A 1 125 ? 4.874 -12.415 4.321 1.00 97.38 125 ARG A O 1
ATOM 935 N N . ALA A 1 126 ? 2.923 -11.326 4.070 1.00 96.94 126 ALA A N 1
ATOM 936 C CA . ALA A 1 126 ? 2.918 -11.394 2.609 1.00 96.94 126 ALA A CA 1
ATOM 937 C C . ALA A 1 126 ? 4.067 -10.587 1.982 1.00 96.94 126 ALA A C 1
ATOM 939 O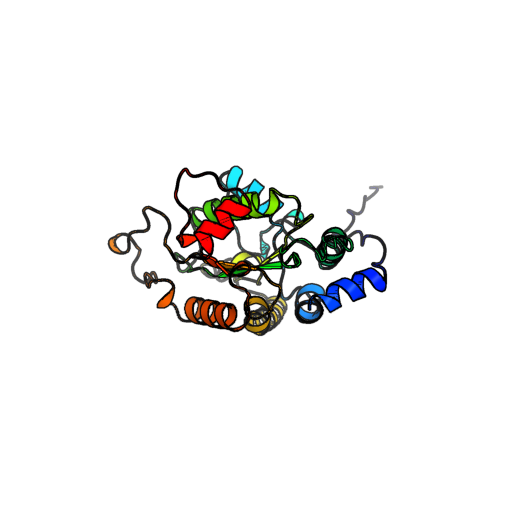 O . ALA A 1 126 ? 4.752 -11.079 1.087 1.00 96.94 126 ALA A O 1
ATOM 940 N N . LEU A 1 127 ? 4.324 -9.371 2.472 1.00 97.19 127 LEU A N 1
ATOM 941 C CA . LEU A 1 127 ? 5.430 -8.535 2.001 1.00 97.19 127 LEU A CA 1
ATOM 942 C C . LEU A 1 127 ? 6.783 -9.206 2.265 1.00 97.19 127 LEU A C 1
ATOM 944 O O . LEU A 1 127 ? 7.620 -9.254 1.369 1.00 97.19 127 LEU A O 1
ATOM 948 N N . LYS A 1 128 ? 6.979 -9.807 3.443 1.00 96.06 128 LYS A N 1
ATOM 949 C CA . LYS A 1 128 ? 8.198 -10.561 3.775 1.00 96.06 128 LYS A CA 1
ATOM 950 C C . LYS A 1 128 ? 8.439 -11.716 2.799 1.00 96.06 128 LYS A C 1
ATOM 952 O O . LYS A 1 128 ? 9.555 -11.890 2.314 1.00 96.06 128 LYS A O 1
ATOM 957 N N . ALA A 1 129 ? 7.386 -12.456 2.455 1.00 94.50 129 ALA A N 1
ATOM 958 C CA . ALA A 1 129 ? 7.449 -13.512 1.449 1.00 94.50 129 ALA A CA 1
ATOM 959 C C . ALA A 1 129 ? 7.776 -12.960 0.046 1.00 94.50 129 ALA A C 1
ATOM 961 O O . ALA A 1 129 ? 8.633 -13.515 -0.642 1.00 94.50 129 ALA A O 1
ATOM 962 N N . LEU A 1 130 ? 7.180 -11.833 -0.362 1.00 91.62 130 LEU A N 1
ATOM 963 C CA . LEU A 1 130 ? 7.470 -11.185 -1.651 1.00 91.62 130 LEU A CA 1
ATOM 964 C C . LEU A 1 130 ? 8.921 -10.699 -1.774 1.00 91.62 130 LEU A C 1
ATOM 966 O O . LEU A 1 130 ? 9.498 -10.782 -2.858 1.00 91.62 130 LEU A O 1
ATOM 970 N N . LEU A 1 131 ? 9.517 -10.225 -0.678 1.00 91.12 131 LEU A N 1
ATOM 971 C CA . LEU A 1 131 ? 10.901 -9.742 -0.645 1.00 91.12 131 LEU A CA 1
ATOM 972 C C . LEU A 1 131 ? 11.942 -10.877 -0.523 1.00 91.12 131 LEU A C 1
ATOM 974 O O . LEU A 1 131 ? 13.126 -10.646 -0.759 1.00 91.12 131 LEU A O 1
ATOM 978 N N . SER A 1 132 ? 11.525 -12.109 -0.202 1.00 88.56 132 SER A N 1
ATOM 979 C CA . SER A 1 132 ? 12.427 -13.221 0.164 1.00 88.56 132 SER A CA 1
ATOM 980 C C . SER A 1 132 ? 13.430 -13.655 -0.915 1.00 88.56 132 SER A C 1
ATOM 982 O O . SER A 1 132 ? 14.504 -14.150 -0.578 1.00 88.56 132 SER A O 1
ATOM 984 N N . LEU A 1 133 ? 13.114 -13.462 -2.200 1.00 81.69 133 LEU A N 1
ATOM 985 C CA . LEU A 1 133 ? 13.989 -13.834 -3.323 1.00 81.69 133 LEU A CA 1
ATOM 986 C C . LEU A 1 133 ? 14.827 -12.672 -3.873 1.00 81.69 133 LEU A C 1
ATOM 988 O O . LEU A 1 133 ? 15.544 -12.855 -4.853 1.00 81.69 133 LEU A O 1
ATOM 992 N N . GLY A 1 134 ? 14.728 -11.474 -3.287 1.00 76.44 134 GLY A N 1
ATOM 993 C CA . GLY A 1 134 ? 15.450 -10.297 -3.779 1.00 76.44 134 GLY A CA 1
ATOM 994 C C . GLY A 1 134 ? 14.967 -9.786 -5.141 1.00 76.44 134 GLY A C 1
ATOM 995 O O . GLY A 1 134 ? 15.693 -9.062 -5.809 1.00 76.44 134 GLY A O 1
ATOM 996 N N . HIS A 1 135 ? 13.747 -10.148 -5.563 1.00 74.50 135 HIS A N 1
ATOM 997 C CA . HIS A 1 135 ? 13.117 -9.615 -6.783 1.00 74.50 135 HIS A CA 1
ATOM 998 C C . HIS A 1 135 ? 12.778 -8.126 -6.697 1.00 74.50 135 HIS A C 1
ATOM 1000 O O . HIS A 1 135 ? 12.572 -7.486 -7.725 1.00 74.50 135 HIS A O 1
ATOM 1006 N N . TYR A 1 136 ? 12.686 -7.610 -5.474 1.00 79.69 136 TYR A N 1
ATOM 1007 C CA . TYR A 1 136 ? 12.501 -6.204 -5.178 1.00 79.69 136 TYR A CA 1
ATOM 1008 C C . TYR A 1 136 ? 13.648 -5.768 -4.278 1.00 79.69 136 TYR A C 1
ATOM 1010 O O . TYR A 1 136 ? 13.773 -6.282 -3.164 1.00 79.69 136 TYR A O 1
ATOM 1018 N N . SER A 1 137 ? 14.451 -4.804 -4.715 1.00 85.12 137 SER A N 1
ATOM 1019 C CA . SER A 1 137 ? 15.344 -4.101 -3.791 1.00 85.12 137 SER A CA 1
ATOM 1020 C C . SER A 1 137 ? 14.555 -3.204 -2.833 1.00 85.12 137 SER A C 1
ATOM 1022 O O . SER A 1 137 ? 14.862 -3.131 -1.644 1.00 85.12 137 SER A O 1
ATOM 1024 N N . ARG A 1 138 ? 13.479 -2.580 -3.335 1.00 91.25 138 ARG A N 1
ATOM 1025 C CA . ARG A 1 138 ? 12.440 -1.890 -2.558 1.00 91.25 138 ARG A CA 1
ATOM 1026 C C . ARG A 1 138 ? 11.065 -2.120 -3.178 1.00 91.25 138 ARG A C 1
ATOM 1028 O O . ARG A 1 138 ? 10.940 -2.323 -4.385 1.00 91.25 138 ARG A O 1
ATOM 1035 N N . LEU A 1 139 ? 10.029 -2.053 -2.346 1.00 95.56 139 LEU A N 1
ATOM 1036 C CA . LEU A 1 139 ? 8.634 -2.173 -2.764 1.00 95.56 139 LEU A CA 1
ATOM 1037 C C . LEU A 1 139 ? 7.796 -1.101 -2.066 1.00 95.56 139 LEU A C 1
ATOM 1039 O O . LEU A 1 139 ? 7.711 -1.079 -0.838 1.00 95.56 139 LEU A O 1
ATOM 1043 N N . GLY A 1 140 ? 7.177 -0.222 -2.855 1.00 98.06 140 GLY A N 1
ATOM 1044 C CA . GLY A 1 140 ? 6.221 0.766 -2.367 1.00 98.06 140 GLY A CA 1
ATOM 1045 C C . GLY A 1 140 ? 4.814 0.194 -2.312 1.00 98.06 140 GLY A C 1
ATOM 1046 O O . GLY A 1 140 ? 4.347 -0.390 -3.286 1.00 98.06 140 GLY A O 1
ATOM 1047 N N . VAL A 1 141 ? 4.115 0.385 -1.197 1.00 98.44 141 VAL A N 1
ATOM 1048 C CA . VAL A 1 141 ? 2.751 -0.108 -0.993 1.00 98.44 141 VAL A CA 1
ATOM 1049 C C . VAL A 1 141 ? 1.788 1.069 -0.912 1.00 98.44 141 VAL A C 1
ATOM 1051 O O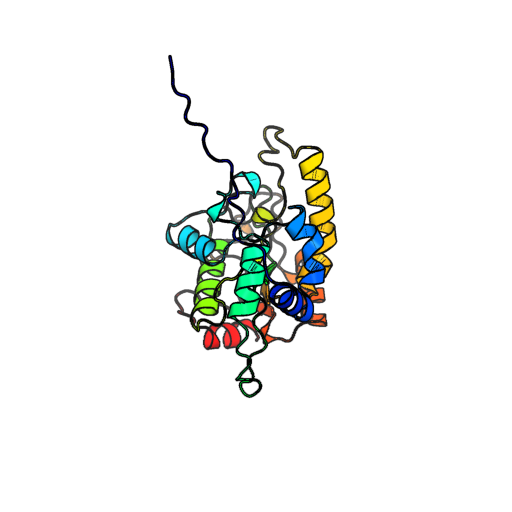 . VAL A 1 141 ? 1.874 1.906 -0.013 1.00 98.44 141 VAL A O 1
ATOM 1054 N N . PHE A 1 142 ? 0.848 1.129 -1.850 1.00 98.44 142 PHE A N 1
ATOM 1055 C CA . PHE A 1 142 ? -0.317 1.989 -1.748 1.00 98.44 142 PHE A CA 1
ATOM 1056 C C . PHE A 1 142 ? -1.306 1.367 -0.762 1.00 98.44 142 PHE A C 1
ATOM 1058 O O . PHE A 1 142 ? -1.867 0.302 -1.021 1.00 98.44 142 PHE A O 1
ATOM 1065 N N . TRP A 1 143 ? -1.517 2.045 0.359 1.00 97.69 143 TRP A N 1
ATOM 1066 C CA . TRP A 1 143 ? -2.471 1.695 1.402 1.00 97.69 143 TRP A CA 1
ATOM 1067 C C . TRP A 1 143 ? -3.278 2.955 1.703 1.00 97.69 143 TRP A C 1
ATOM 1069 O O . TRP A 1 143 ? -2.762 3.846 2.366 1.00 97.69 143 TRP A O 1
ATOM 1079 N N . ASP A 1 144 ? -4.513 3.070 1.204 1.00 95.25 144 ASP A N 1
ATOM 1080 C CA . ASP A 1 144 ? -5.304 4.320 1.185 1.00 95.25 144 ASP A CA 1
ATOM 1081 C C . ASP A 1 144 ? -5.217 5.175 2.476 1.00 95.25 144 ASP A C 1
ATOM 1083 O O . ASP A 1 144 ? -4.990 6.384 2.396 1.00 95.25 144 ASP A O 1
ATOM 1087 N N . PHE A 1 145 ? -5.293 4.560 3.658 1.00 96.62 145 PHE A N 1
ATOM 1088 C CA . PHE A 1 145 ? -5.199 5.202 4.968 1.00 96.62 145 PHE A CA 1
ATOM 1089 C C . PHE A 1 145 ? -3.837 5.861 5.238 1.00 96.62 145 PHE A C 1
ATOM 1091 O O . PHE A 1 145 ? -3.776 6.973 5.771 1.00 96.62 145 PHE A O 1
ATOM 1098 N N . GLY A 1 146 ? -2.747 5.208 4.828 1.00 97.19 146 GLY A N 1
ATOM 1099 C CA . GLY A 1 146 ? -1.380 5.730 4.908 1.00 97.19 146 GLY A CA 1
ATOM 1100 C C . GLY A 1 146 ? -0.933 6.512 3.664 1.00 97.19 146 GLY A C 1
ATOM 1101 O O . GLY A 1 146 ? -0.009 7.318 3.738 1.00 97.19 146 GLY A O 1
ATOM 1102 N N . SER A 1 147 ? -1.596 6.319 2.525 1.00 98.12 147 SER A N 1
ATOM 1103 C CA . SER A 1 147 ? -1.182 6.836 1.216 1.00 98.12 147 SER A CA 1
ATOM 1104 C C . SER A 1 147 ? -1.913 8.103 0.789 1.00 98.12 147 SER A C 1
ATOM 1106 O O . SER A 1 147 ? -1.343 8.939 0.081 1.00 98.12 147 SER A O 1
ATOM 1108 N N . LEU A 1 148 ? -3.153 8.298 1.234 1.00 97.75 148 LEU A N 1
ATOM 1109 C CA . LEU A 1 148 ? -3.951 9.492 0.965 1.00 97.75 148 LEU A CA 1
ATOM 1110 C C . LEU A 1 148 ? -4.060 10.361 2.220 1.00 97.75 148 LEU A C 1
ATOM 1112 O O . LEU A 1 148 ? -3.996 9.870 3.344 1.00 97.75 148 LEU A O 1
ATOM 1116 N N . HIS A 1 149 ? -4.233 11.672 2.042 1.00 97.44 149 HIS A N 1
ATOM 1117 C CA . HIS A 1 149 ? -4.510 12.552 3.177 1.00 97.44 149 HIS A CA 1
ATOM 1118 C C . HIS A 1 149 ? -5.835 12.167 3.839 1.00 97.44 149 HIS A C 1
ATOM 1120 O O . HIS A 1 149 ? -6.867 12.139 3.172 1.00 97.44 149 HIS A O 1
ATOM 1126 N N . GLN A 1 150 ? -5.817 11.953 5.152 1.00 95.75 150 GLN A N 1
ATOM 1127 C CA . GLN A 1 150 ? -7.009 11.629 5.939 1.00 95.75 150 GLN A CA 1
ATOM 1128 C C . GLN A 1 150 ? -7.515 12.849 6.705 1.00 95.75 150 GLN A C 1
ATOM 1130 O O . GLN A 1 150 ? -6.797 13.837 6.846 1.00 95.75 150 GLN A O 1
ATOM 1135 N N . HIS A 1 151 ? -8.744 12.802 7.215 1.00 94.19 151 HIS A N 1
ATOM 1136 C CA . HIS A 1 151 ? -9.136 13.713 8.294 1.00 94.19 151 HIS A CA 1
ATOM 1137 C C . 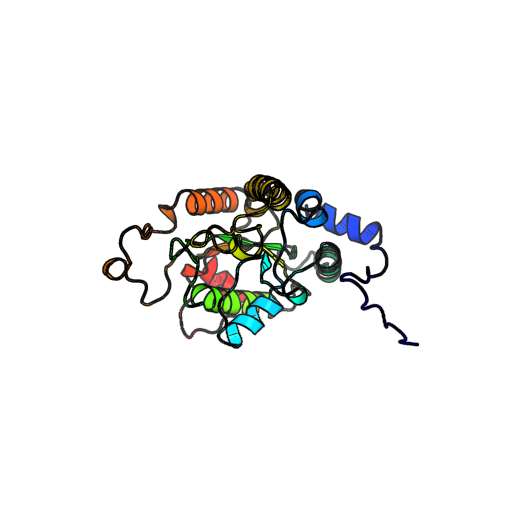HIS A 1 151 ? -8.426 13.253 9.575 1.00 94.19 151 HIS A C 1
ATOM 1139 O O . HIS A 1 151 ? -8.688 12.125 9.981 1.00 94.19 151 HIS A O 1
ATOM 1145 N N . PRO A 1 152 ? -7.518 14.049 10.175 1.00 90.81 152 PRO A N 1
ATOM 1146 C CA . PRO A 1 152 ? -6.690 13.554 11.278 1.00 90.81 152 PRO A CA 1
ATOM 1147 C C . PRO A 1 152 ? -7.498 13.163 12.518 1.00 90.81 152 PRO A C 1
ATOM 1149 O O . PRO A 1 152 ? -7.216 12.146 13.138 1.00 90.81 152 PRO A O 1
ATOM 1152 N N . ASP A 1 153 ? -8.517 13.955 12.859 1.00 90.19 153 ASP A N 1
ATOM 1153 C CA . ASP A 1 153 ? -9.417 13.663 13.973 1.00 90.19 153 ASP A CA 1
ATOM 1154 C C . ASP A 1 153 ? -10.789 14.311 13.720 1.00 90.19 153 ASP A C 1
ATOM 1156 O O . ASP A 1 153 ? -11.097 15.392 14.237 1.00 90.19 153 ASP A O 1
ATOM 1160 N N . PRO A 1 154 ? -11.636 13.681 12.888 1.00 87.88 154 PRO A N 1
ATOM 1161 C CA . PRO A 1 154 ? -12.946 14.225 12.556 1.00 87.88 154 PRO A CA 1
ATOM 1162 C C . PRO A 1 154 ? -13.880 14.277 13.773 1.00 87.88 154 PRO A C 1
ATOM 1164 O O . PRO A 1 154 ? -14.788 15.106 13.795 1.00 87.88 154 PRO A O 1
ATOM 1167 N N . THR A 1 155 ? -13.654 13.440 14.795 1.00 87.62 155 THR A N 1
ATOM 1168 C CA . THR A 1 155 ? -14.466 13.425 16.022 1.00 87.62 155 THR A CA 1
ATOM 1169 C C . THR A 1 155 ? -14.292 14.694 16.846 1.00 87.62 155 THR A C 1
ATOM 1171 O O . THR A 1 155 ? -15.271 15.217 17.374 1.00 87.62 155 THR A O 1
ATOM 1174 N N . ASN A 1 156 ? -13.078 15.248 16.858 1.00 91.38 156 ASN A N 1
ATOM 1175 C CA . ASN A 1 156 ? -12.764 16.526 17.492 1.00 91.38 156 ASN A CA 1
ATOM 1176 C C . ASN A 1 156 ? -12.743 17.699 16.492 1.00 91.38 156 ASN A C 1
ATOM 1178 O O . ASN A 1 156 ? -12.258 18.786 16.806 1.00 91.38 156 ASN A O 1
ATOM 1182 N N . GLY A 1 157 ? -13.279 17.501 15.282 1.00 92.00 157 GLY A N 1
ATOM 1183 C CA . GLY A 1 157 ? -13.400 18.541 14.257 1.00 92.00 157 GLY A CA 1
ATOM 1184 C C . GLY A 1 157 ? -12.094 18.905 13.540 1.00 92.00 157 GLY A C 1
ATOM 1185 O O . GLY A 1 157 ? -12.057 19.896 12.808 1.00 92.00 157 GLY A O 1
ATOM 1186 N N . ILE A 1 158 ? -11.028 18.120 13.705 1.00 93.69 158 ILE A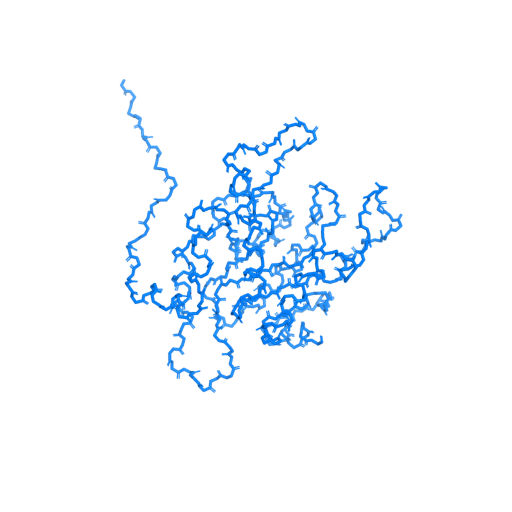 N 1
ATOM 1187 C CA . ILE A 1 158 ? -9.763 18.299 12.989 1.00 93.69 158 ILE A CA 1
ATOM 1188 C C . ILE A 1 158 ? -9.889 17.663 11.603 1.00 93.69 158 ILE A C 1
ATOM 1190 O O . ILE A 1 158 ? -9.819 16.445 11.420 1.00 93.69 158 ILE A O 1
ATOM 1194 N N . MET A 1 159 ? -10.067 18.522 10.602 1.00 95.44 159 MET A N 1
ATOM 1195 C CA . MET A 1 159 ? -10.266 18.137 9.208 1.00 95.44 159 MET A CA 1
ATOM 1196 C C . MET A 1 159 ? -9.014 18.399 8.363 1.00 95.44 159 MET A C 1
ATOM 1198 O O . MET A 1 159 ? -8.106 19.122 8.767 1.00 95.44 159 MET A O 1
ATOM 1202 N N . ARG A 1 160 ? -8.980 17.820 7.156 1.00 96.50 160 ARG A N 1
ATOM 1203 C CA . ARG A 1 160 ? -7.988 18.163 6.132 1.00 96.50 160 ARG A CA 1
ATOM 1204 C C . ARG A 1 160 ? -8.005 19.658 5.840 1.00 96.50 160 ARG A C 1
ATOM 1206 O O . ARG A 1 160 ? -9.084 20.244 5.746 1.00 96.50 160 ARG A O 1
ATOM 1213 N N . THR A 1 161 ? -6.826 20.234 5.620 1.00 97.25 161 THR A N 1
ATOM 1214 C CA . THR A 1 161 ? -6.718 21.589 5.059 1.00 97.25 161 THR A CA 1
ATOM 1215 C C . THR A 1 161 ? -7.231 21.620 3.616 1.00 97.25 161 THR A C 1
ATOM 1217 O O . THR A 1 161 ? -7.448 20.572 2.996 1.00 97.25 161 THR A O 1
ATOM 1220 N N . GLU A 1 162 ? -7.422 22.812 3.051 1.00 97.88 162 GLU A N 1
ATOM 1221 C CA . GLU A 1 162 ? -7.848 22.955 1.654 1.00 97.88 162 GLU A CA 1
ATOM 1222 C C . GLU A 1 162 ? -6.837 22.329 0.685 1.00 97.88 162 GLU A C 1
ATOM 1224 O O . GLU A 1 162 ? -7.227 21.605 -0.235 1.00 97.88 162 GLU A O 1
ATOM 1229 N N . GLU A 1 163 ? -5.541 22.513 0.943 1.00 97.44 163 GLU A N 1
ATOM 1230 C CA . GLU A 1 163 ? -4.449 21.931 0.162 1.00 97.44 163 GLU A CA 1
ATOM 1231 C C . GLU A 1 163 ? -4.457 20.402 0.259 1.00 97.44 163 GLU A C 1
ATOM 1233 O O . GLU A 1 163 ? -4.410 19.709 -0.759 1.00 97.44 163 GLU A O 1
ATOM 1238 N N . GLN A 1 164 ? -4.596 19.857 1.472 1.00 97.56 164 GLN A N 1
ATOM 1239 C CA . GLN A 1 164 ? -4.695 18.411 1.686 1.00 97.56 164 GLN A CA 1
ATOM 1240 C C . GLN A 1 164 ? -5.938 17.819 1.017 1.00 97.56 164 GLN A C 1
ATOM 1242 O O . GLN A 1 164 ? -5.898 16.708 0.490 1.00 97.56 164 GLN A O 1
ATOM 1247 N N . ASN A 1 165 ? -7.056 18.545 1.018 1.00 97.81 165 ASN A N 1
ATOM 1248 C CA . ASN A 1 165 ? -8.278 18.118 0.349 1.00 97.81 165 ASN A CA 1
ATOM 1249 C C . ASN A 1 165 ? -8.127 18.131 -1.180 1.00 97.81 165 ASN A C 1
ATOM 1251 O O . ASN A 1 165 ? -8.619 17.221 -1.848 1.00 97.81 165 ASN A O 1
ATOM 1255 N N . ALA A 1 166 ? -7.429 19.123 -1.740 1.00 98.06 166 ALA A N 1
ATOM 1256 C CA . ALA A 1 166 ? -7.107 19.162 -3.163 1.00 98.06 166 ALA A CA 1
ATOM 1257 C C . ALA A 1 166 ? -6.220 17.972 -3.567 1.00 98.06 166 ALA A C 1
ATOM 1259 O O . ALA A 1 166 ? -6.547 17.265 -4.521 1.00 98.06 166 ALA A O 1
ATOM 1260 N N . LEU A 1 167 ? -5.162 17.700 -2.798 1.00 98.19 167 LEU A N 1
ATOM 1261 C CA . LEU A 1 167 ? -4.271 16.555 -3.009 1.00 98.19 167 LEU A CA 1
ATOM 1262 C C . LEU A 1 167 ? -5.001 15.217 -2.855 1.00 98.19 167 LEU A C 1
ATOM 1264 O O . LEU A 1 167 ? -4.845 14.332 -3.690 1.00 98.19 167 LEU A O 1
ATOM 1268 N N . PHE A 1 168 ? -5.869 15.077 -1.854 1.00 97.62 168 PHE A N 1
ATOM 1269 C CA . PHE A 1 168 ? -6.691 13.878 -1.694 1.00 97.62 168 PHE A CA 1
ATOM 1270 C C . PHE A 1 168 ? -7.594 13.619 -2.900 1.00 97.62 168 PHE A C 1
ATOM 1272 O O . PHE A 1 168 ? -7.681 12.486 -3.359 1.00 97.62 168 PHE A O 1
ATOM 1279 N N . LYS A 1 169 ? -8.267 14.650 -3.431 1.00 97.50 169 LYS A N 1
ATOM 1280 C CA . LYS A 1 169 ? -9.124 14.498 -4.618 1.00 97.50 169 LYS A CA 1
ATOM 1281 C C . LYS A 1 169 ? -8.319 14.055 -5.839 1.00 97.50 169 LYS A C 1
ATOM 1283 O O . LYS A 1 169 ? -8.799 13.225 -6.604 1.00 97.50 169 LYS A O 1
ATOM 1288 N N . GLN A 1 170 ? -7.103 14.577 -6.001 1.00 97.00 170 GLN A N 1
ATOM 1289 C CA . GLN A 1 170 ? -6.190 14.129 -7.055 1.00 97.00 170 GLN A CA 1
ATOM 1290 C C . GLN A 1 170 ? -5.766 12.669 -6.851 1.00 97.00 170 GLN A C 1
ATOM 1292 O O . GLN A 1 170 ? -5.817 11.889 -7.798 1.00 97.00 170 GLN A O 1
ATOM 1297 N N . GLY A 1 171 ? -5.425 12.279 -5.619 1.00 96.19 171 GLY A N 1
ATOM 1298 C CA . GLY A 1 171 ? -5.072 10.899 -5.284 1.00 96.19 171 GLY A CA 1
ATOM 1299 C C . GLY A 1 171 ? -6.224 9.919 -5.523 1.00 96.19 171 GLY A C 1
ATOM 1300 O O . GLY A 1 171 ? -6.021 8.883 -6.150 1.00 96.19 171 GLY A O 1
ATOM 1301 N N . LEU A 1 172 ? -7.454 10.283 -5.136 1.00 93.88 172 LEU A N 1
ATOM 1302 C CA . LEU A 1 172 ? -8.658 9.503 -5.448 1.00 93.88 172 LEU A CA 1
ATOM 1303 C C . LEU A 1 172 ? -8.854 9.307 -6.956 1.00 93.88 172 LEU A C 1
ATOM 1305 O O . LEU A 1 172 ? -9.234 8.223 -7.393 1.00 93.88 172 LEU A O 1
ATOM 1309 N N . GLY A 1 173 ? -8.574 10.337 -7.758 1.00 93.81 173 GLY A N 1
ATOM 1310 C CA . GLY A 1 173 ? -8.650 10.250 -9.216 1.00 93.81 173 GLY A CA 1
ATOM 1311 C C . GLY A 1 173 ? -7.665 9.249 -9.834 1.00 93.81 173 GLY A C 1
ATOM 1312 O O . GLY A 1 173 ? -7.897 8.791 -10.948 1.00 93.81 173 GLY A O 1
ATOM 1313 N N . CYS A 1 174 ? -6.598 8.880 -9.118 1.00 92.44 174 CYS A N 1
ATOM 1314 C CA . CYS A 1 174 ? -5.564 7.954 -9.583 1.00 92.44 174 CYS A CA 1
ATOM 1315 C C . CYS A 1 174 ? -5.816 6.490 -9.178 1.00 92.44 174 CYS A C 1
ATOM 1317 O O . CYS A 1 174 ? -5.145 5.596 -9.688 1.00 92.44 174 CYS A O 1
ATOM 1319 N N . LEU A 1 175 ? -6.801 6.206 -8.313 1.00 92.44 175 LEU A N 1
ATOM 1320 C CA . LEU A 1 175 ? -7.075 4.834 -7.858 1.00 92.44 175 LEU A CA 1
ATOM 1321 C C . LEU A 1 175 ? -7.301 3.870 -9.026 1.00 92.44 175 LEU A C 1
ATOM 1323 O O . LEU A 1 175 ? -6.713 2.793 -9.052 1.00 92.44 175 LEU A O 1
ATOM 1327 N N . GLY A 1 176 ? -8.094 4.287 -10.020 1.00 91.38 176 GLY A N 1
ATOM 1328 C CA . GLY A 1 176 ? -8.325 3.500 -11.231 1.00 91.38 176 GLY A CA 1
ATOM 1329 C C . GLY A 1 176 ? -7.010 3.099 -11.897 1.00 91.38 176 GLY A C 1
ATOM 1330 O O . GLY A 1 176 ? -6.780 1.913 -12.099 1.00 91.38 176 GLY A O 1
ATOM 1331 N N . THR A 1 177 ? -6.113 4.065 -12.123 1.00 93.19 177 THR A N 1
ATOM 1332 C CA . THR A 1 177 ? -4.773 3.830 -12.677 1.00 93.19 177 THR A CA 1
ATOM 1333 C C . THR A 1 177 ? -3.966 2.861 -11.820 1.00 93.19 177 THR A C 1
ATOM 1335 O O . THR A 1 177 ? -3.447 1.892 -12.357 1.00 93.19 177 THR A O 1
ATOM 1338 N N . LEU A 1 178 ? -3.883 3.058 -10.499 1.00 92.75 178 LEU A N 1
ATOM 1339 C CA . LEU A 1 178 ? -3.112 2.187 -9.599 1.00 92.75 178 LEU A CA 1
ATOM 1340 C C . LEU A 1 178 ? -3.569 0.723 -9.665 1.00 92.75 178 LEU A C 1
ATOM 1342 O O . LEU A 1 178 ? -2.738 -0.178 -9.819 1.00 92.75 178 LEU A O 1
ATOM 1346 N N . TYR A 1 179 ? -4.879 0.485 -9.576 1.00 92.62 179 TYR A N 1
ATOM 1347 C CA . TYR A 1 179 ? -5.443 -0.865 -9.581 1.00 92.62 179 TYR A CA 1
ATOM 1348 C C . TYR A 1 179 ? -5.489 -1.485 -10.978 1.00 92.62 179 TYR A C 1
ATOM 1350 O O . TYR A 1 179 ? -5.321 -2.694 -11.095 1.00 92.62 179 TYR A O 1
ATOM 1358 N N . SER A 1 180 ? -5.654 -0.698 -12.045 1.00 92.00 180 SER A N 1
ATOM 1359 C CA . SER A 1 180 ? -5.662 -1.215 -13.417 1.00 92.00 180 SER A CA 1
ATOM 1360 C C . SER A 1 180 ? -4.277 -1.271 -14.065 1.00 92.00 180 SER A C 1
ATOM 1362 O O . SER A 1 180 ? -4.156 -1.849 -15.144 1.00 92.00 180 SER A O 1
ATOM 1364 N N . HIS A 1 181 ? -3.234 -0.693 -13.460 1.00 91.56 181 HIS A N 1
ATOM 1365 C CA . HIS A 1 181 ? -1.891 -0.684 -14.041 1.00 91.56 181 HIS A CA 1
ATOM 1366 C C . HIS A 1 181 ? -1.395 -2.127 -14.257 1.00 91.56 181 HIS A C 1
ATOM 1368 O O . HIS A 1 181 ? -1.421 -2.931 -13.319 1.00 91.56 181 HIS A O 1
ATOM 1374 N N . PRO A 1 182 ? -0.934 -2.496 -15.464 1.00 88.06 182 PRO A N 1
ATOM 1375 C CA . PRO A 1 182 ? -0.654 -3.892 -15.810 1.00 88.06 182 PRO A CA 1
ATOM 1376 C C . PRO A 1 182 ? 0.529 -4.489 -15.039 1.00 88.06 182 PRO A C 1
ATOM 1378 O O . PRO A 1 182 ? 0.646 -5.708 -14.955 1.00 88.06 182 PRO A O 1
ATOM 1381 N N . GLN A 1 183 ? 1.401 -3.642 -14.483 1.00 89.75 183 GLN A N 1
ATOM 1382 C CA . GLN A 1 183 ? 2.614 -4.063 -13.778 1.00 89.75 183 GLN A CA 1
ATOM 1383 C C . GLN A 1 183 ? 2.527 -3.904 -12.250 1.00 89.75 183 GLN A C 1
ATOM 1385 O O . GLN A 1 183 ? 3.369 -4.453 -11.549 1.00 89.75 183 GLN A O 1
ATOM 1390 N N . THR A 1 184 ? 1.536 -3.184 -11.697 1.00 92.62 184 THR A N 1
ATOM 1391 C CA . THR A 1 184 ? 1.415 -3.093 -10.227 1.00 92.62 184 THR A CA 1
ATOM 1392 C C . THR A 1 184 ? 0.937 -4.420 -9.653 1.00 92.62 184 THR A C 1
ATOM 1394 O O . THR A 1 184 ? 0.063 -5.077 -10.230 1.00 92.62 184 THR A O 1
ATOM 1397 N N . THR A 1 185 ? 1.451 -4.786 -8.481 1.00 93.25 185 THR A N 1
ATOM 1398 C CA . THR A 1 185 ? 0.923 -5.927 -7.721 1.00 93.25 185 THR A CA 1
ATOM 1399 C C . THR A 1 185 ? -0.291 -5.479 -6.911 1.00 93.25 185 THR A C 1
ATOM 1401 O O . THR A 1 185 ? -0.211 -4.507 -6.174 1.00 93.25 185 THR A O 1
ATOM 1404 N N . VAL A 1 186 ? -1.423 -6.168 -7.001 1.00 94.81 186 VAL A N 1
ATOM 1405 C CA . VAL A 1 186 ? -2.577 -5.908 -6.132 1.00 94.81 186 VAL A CA 1
ATOM 1406 C C . VAL A 1 186 ? -2.681 -6.985 -5.071 1.00 94.81 186 VAL A C 1
ATOM 1408 O O . VAL A 1 186 ? -2.765 -8.169 -5.384 1.00 94.81 186 VAL A O 1
ATOM 1411 N N . LEU A 1 187 ? -2.680 -6.553 -3.816 1.00 96.44 187 LEU A N 1
ATOM 1412 C CA . LEU A 1 187 ? -2.876 -7.383 -2.637 1.00 96.44 187 LEU A CA 1
ATOM 1413 C C . LEU A 1 187 ? -4.329 -7.213 -2.186 1.00 96.44 187 LEU A C 1
ATOM 1415 O O . LEU A 1 187 ? -4.774 -6.086 -1.984 1.00 96.44 187 LEU A O 1
ATOM 1419 N N . ARG A 1 188 ? -5.082 -8.304 -2.050 1.00 95.50 188 ARG A N 1
ATOM 1420 C CA . ARG A 1 188 ? -6.498 -8.278 -1.656 1.00 95.50 188 ARG A CA 1
ATOM 1421 C C . ARG A 1 188 ? -6.678 -8.950 -0.303 1.00 95.50 188 ARG A C 1
ATOM 1423 O O . ARG A 1 188 ? -6.298 -10.103 -0.143 1.00 95.50 188 ARG A O 1
ATOM 1430 N N . LEU A 1 189 ? -7.279 -8.256 0.656 1.00 93.81 189 LEU A N 1
ATOM 1431 C CA . LEU A 1 189 ? -7.710 -8.839 1.931 1.00 93.81 189 LEU A CA 1
ATOM 1432 C C . LEU A 1 189 ? -9.197 -9.189 1.835 1.00 93.81 189 LEU A C 1
ATOM 1434 O O . LEU A 1 189 ? -10.060 -8.388 2.193 1.00 93.81 189 LEU A O 1
ATOM 1438 N N . THR A 1 190 ? -9.498 -10.361 1.273 1.00 91.75 190 THR A N 1
ATOM 1439 C CA . THR A 1 190 ? -10.886 -10.767 0.992 1.00 91.75 190 THR A CA 1
ATOM 1440 C C . THR A 1 190 ? -11.600 -11.414 2.177 1.00 91.75 190 THR A C 1
ATOM 1442 O O . THR A 1 190 ? -12.834 -11.466 2.192 1.00 91.75 190 THR A O 1
ATOM 1445 N N . SER A 1 191 ? -10.844 -11.863 3.181 1.00 86.81 191 SER A N 1
ATOM 1446 C CA . SER A 1 191 ? -11.346 -12.384 4.449 1.00 86.81 191 SER A CA 1
ATOM 1447 C C . SER A 1 191 ? -11.160 -11.369 5.576 1.00 86.81 191 SER A C 1
ATOM 1449 O O . SER A 1 191 ? -10.256 -10.532 5.550 1.00 86.81 191 SER A O 1
ATOM 1451 N N . PHE A 1 192 ? -12.042 -11.437 6.572 1.00 84.25 192 PHE A N 1
ATOM 1452 C CA . PHE A 1 192 ? -11.866 -10.686 7.808 1.00 84.25 192 PHE A CA 1
ATOM 1453 C C . PHE A 1 192 ? -10.785 -11.333 8.688 1.00 84.25 192 PHE A C 1
ATOM 1455 O O . PHE A 1 192 ? -10.531 -12.533 8.557 1.00 84.25 192 PHE A O 1
ATOM 1462 N N . PRO A 1 193 ? -10.143 -10.563 9.583 1.00 83.50 193 PRO A N 1
ATOM 1463 C CA . PRO A 1 193 ? -9.304 -11.135 10.627 1.00 83.50 193 PRO A CA 1
ATOM 1464 C C . PRO A 1 193 ? -10.071 -12.097 11.539 1.00 83.50 193 PRO A C 1
ATOM 1466 O O . PRO A 1 193 ? -11.273 -11.932 11.752 1.00 83.50 193 PRO A O 1
ATOM 1469 N N . ASP A 1 194 ? -9.361 -13.050 12.136 1.00 74.31 194 ASP A N 1
ATOM 1470 C CA . ASP A 1 194 ? -9.931 -13.952 13.138 1.00 74.31 194 ASP A CA 1
ATOM 1471 C C . ASP A 1 194 ? -10.512 -13.172 14.324 1.00 74.31 194 ASP A C 1
ATOM 1473 O O . ASP A 1 194 ? -9.932 -12.190 14.793 1.00 74.31 194 ASP A O 1
ATOM 1477 N N . GLY A 1 195 ? -11.673 -13.615 14.812 1.00 68.56 195 GLY A N 1
ATOM 1478 C CA . GLY A 1 195 ? -12.398 -12.947 15.895 1.00 68.56 195 GLY A CA 1
ATOM 1479 C C . GLY A 1 195 ? -13.146 -11.681 15.467 1.00 68.56 195 GLY A C 1
ATOM 1480 O O . GLY A 1 195 ? -13.791 -11.050 16.300 1.00 68.56 195 GLY A O 1
ATOM 1481 N N . HIS A 1 196 ? -13.108 -11.307 14.184 1.00 73.62 196 HIS A N 1
ATOM 1482 C CA . HIS A 1 196 ? -13.965 -10.260 13.634 1.00 73.62 196 HIS A CA 1
ATOM 1483 C C . HIS A 1 196 ? -15.345 -10.839 13.270 1.00 73.62 196 HIS A C 1
ATOM 1485 O O . HIS A 1 196 ? -15.728 -10.934 12.099 1.00 73.62 196 HIS A O 1
ATOM 1491 N N . GLU A 1 197 ? -16.098 -11.240 14.294 1.00 72.19 197 GLU A N 1
ATOM 1492 C CA . GLU A 1 197 ? -17.458 -11.749 14.133 1.00 72.19 197 GLU A CA 1
ATOM 1493 C C . GLU A 1 197 ? -18.432 -10.602 13.882 1.00 72.19 197 GLU A C 1
ATOM 1495 O O . GLU A 1 197 ? -18.372 -9.557 14.533 1.00 72.19 197 GLU A O 1
ATOM 1500 N N . THR A 1 198 ? -19.350 -10.786 12.932 1.00 70.69 198 THR A N 1
ATOM 1501 C CA . THR A 1 198 ? -20.312 -9.741 12.545 1.00 70.69 198 THR A CA 1
ATOM 1502 C C . THR A 1 198 ? -21.264 -9.367 13.676 1.00 70.69 198 THR A C 1
ATOM 1504 O O . THR A 1 198 ? -21.744 -8.239 13.723 1.00 70.69 198 THR A O 1
ATOM 1507 N N . GLU A 1 199 ? -21.536 -10.321 14.565 1.00 72.69 199 GLU A N 1
ATOM 1508 C CA . GLU A 1 199 ? -22.454 -10.193 15.701 1.00 72.69 199 GLU A CA 1
ATOM 1509 C C . GLU A 1 199 ? -21.864 -9.340 16.834 1.00 72.69 199 GLU A C 1
ATOM 1511 O O . GLU A 1 199 ? -22.612 -8.708 17.577 1.00 72.69 199 GLU A O 1
ATOM 1516 N N . ASP A 1 200 ? -20.532 -9.259 16.906 1.00 75.12 200 ASP A N 1
ATOM 1517 C CA . ASP A 1 200 ? -19.795 -8.527 17.941 1.00 75.12 200 ASP A CA 1
ATOM 1518 C C . ASP A 1 200 ? -19.456 -7.084 17.527 1.00 75.12 200 ASP A C 1
ATOM 1520 O O . ASP A 1 200 ? -18.876 -6.321 18.305 1.00 75.12 200 ASP A O 1
ATOM 1524 N N . GLN A 1 201 ? -19.803 -6.682 16.297 1.00 73.31 201 GLN A N 1
ATOM 1525 C CA . GLN A 1 201 ? -19.472 -5.354 15.786 1.00 73.31 201 GLN A CA 1
ATOM 1526 C C . GLN A 1 201 ? -20.443 -4.282 16.281 1.00 73.31 201 GLN A C 1
ATOM 1528 O O . GLN A 1 201 ? -21.658 -4.478 16.347 1.00 73.31 201 GLN A O 1
ATOM 1533 N N . ALA A 1 202 ? -19.900 -3.096 16.561 1.00 71.12 202 ALA A N 1
ATOM 1534 C CA . ALA A 1 202 ? -20.698 -1.936 16.937 1.00 71.12 202 ALA A CA 1
ATOM 1535 C C . ALA A 1 202 ? -21.732 -1.590 15.850 1.00 71.12 202 ALA A C 1
ATOM 1537 O O . ALA A 1 202 ? -21.465 -1.711 14.648 1.00 71.12 202 ALA A O 1
ATOM 1538 N N . GLU A 1 203 ? -22.901 -1.109 16.274 1.00 68.44 203 GLU A N 1
ATOM 1539 C CA . GLU A 1 203 ? -23.990 -0.720 15.377 1.00 68.44 203 GLU A CA 1
ATOM 1540 C C . GLU A 1 203 ? -23.514 0.310 14.333 1.00 68.44 203 GLU A C 1
ATOM 1542 O O . GLU A 1 203 ? -22.870 1.308 14.658 1.00 68.44 203 GLU A O 1
ATOM 1547 N N . GLY A 1 204 ? -23.807 0.053 13.054 1.00 63.94 204 GLY A N 1
ATOM 1548 C CA . GLY A 1 204 ? -23.356 0.884 11.930 1.00 63.94 204 GLY A CA 1
ATOM 1549 C C . GLY A 1 204 ? -22.000 0.489 11.328 1.00 63.94 204 GLY A C 1
ATOM 1550 O O . GLY A 1 204 ? -21.596 1.077 10.322 1.00 63.94 204 GLY A O 1
ATOM 1551 N N . THR A 1 205 ? -21.319 -0.520 11.877 1.00 70.94 205 THR A N 1
ATOM 1552 C CA . THR A 1 205 ? -20.134 -1.115 11.245 1.00 70.94 205 THR A CA 1
ATOM 1553 C C . THR A 1 205 ? -20.536 -1.822 9.956 1.00 70.94 205 THR A C 1
ATOM 1555 O O . THR A 1 205 ? -21.449 -2.648 9.933 1.00 70.94 205 THR A O 1
ATOM 1558 N N . ASN A 1 206 ? -19.854 -1.504 8.855 1.00 75.25 206 ASN A N 1
ATOM 1559 C CA . ASN A 1 206 ? -20.064 -2.239 7.619 1.00 75.25 206 ASN A CA 1
ATOM 1560 C C . ASN A 1 206 ? -19.454 -3.636 7.781 1.00 75.25 206 ASN A C 1
ATOM 1562 O O . ASN A 1 206 ? -18.235 -3.771 7.812 1.00 75.25 206 ASN A O 1
ATOM 1566 N N . VAL A 1 207 ? -20.303 -4.658 7.872 1.00 77.38 207 VAL A N 1
ATOM 1567 C CA . VAL A 1 207 ? -19.919 -6.076 7.981 1.00 77.38 207 VAL A CA 1
ATOM 1568 C C . VAL A 1 207 ? -20.049 -6.829 6.652 1.00 77.38 207 VAL A C 1
ATOM 1570 O O . VAL A 1 207 ? -19.897 -8.048 6.606 1.00 77.38 207 VAL A O 1
ATOM 1573 N N . ALA A 1 208 ? -20.321 -6.119 5.551 1.00 77.00 208 ALA A N 1
ATOM 1574 C CA . ALA A 1 208 ? -20.428 -6.731 4.233 1.00 77.00 208 ALA A CA 1
ATOM 1575 C C . ALA A 1 208 ? -19.113 -7.419 3.846 1.00 77.00 208 ALA A C 1
ATOM 1577 O O . ALA A 1 208 ? -18.020 -6.900 4.111 1.00 77.00 208 ALA A O 1
ATOM 1578 N N . LYS A 1 209 ? -19.233 -8.574 3.187 1.00 79.62 209 LYS A N 1
ATOM 1579 C CA . LYS A 1 209 ? -18.094 -9.321 2.644 1.00 79.62 209 LYS A CA 1
ATOM 1580 C C . LYS A 1 209 ? -17.381 -8.491 1.582 1.00 79.62 209 LYS A C 1
ATOM 1582 O O . LYS A 1 209 ? -17.984 -7.615 0.967 1.00 79.62 209 LYS A O 1
ATOM 1587 N N . TYR A 1 210 ? -16.111 -8.799 1.332 1.00 83.06 210 TYR A N 1
ATOM 1588 C CA . TYR A 1 210 ? -15.269 -8.072 0.378 1.00 83.06 210 TYR A CA 1
ATOM 1589 C C . TYR A 1 210 ? -15.948 -7.839 -0.985 1.00 83.06 210 TYR A C 1
ATOM 1591 O O . TYR A 1 210 ? -15.988 -6.711 -1.469 1.00 83.06 210 TYR A O 1
ATOM 1599 N N . VAL A 1 211 ? -16.551 -8.879 -1.568 1.00 80.38 211 VAL A N 1
ATOM 1600 C CA . VAL A 1 211 ? -17.219 -8.806 -2.883 1.00 80.38 211 VAL A CA 1
ATOM 1601 C C . VAL A 1 211 ? -18.490 -7.951 -2.893 1.00 80.38 211 VAL A C 1
ATOM 1603 O O . VAL A 1 211 ? -18.878 -7.451 -3.943 1.00 80.38 211 VAL A O 1
ATOM 1606 N N . ASP A 1 212 ? -19.106 -7.741 -1.730 1.00 79.50 212 ASP A N 1
ATOM 1607 C CA . ASP A 1 212 ? -20.328 -6.948 -1.567 1.00 79.50 212 ASP A CA 1
ATOM 1608 C C . ASP A 1 212 ? -20.019 -5.486 -1.187 1.00 79.50 212 ASP A C 1
ATOM 1610 O O . ASP A 1 212 ? -20.924 -4.663 -1.025 1.00 79.50 212 ASP A O 1
ATOM 1614 N N . ARG A 1 213 ? -18.734 -5.123 -1.048 1.00 79.88 213 ARG A N 1
ATOM 1615 C CA . ARG A 1 213 ? -18.296 -3.746 -0.791 1.00 79.88 213 ARG A CA 1
ATOM 1616 C C . ARG A 1 213 ? -17.973 -3.044 -2.099 1.00 79.88 213 ARG A C 1
ATOM 1618 O O . ARG A 1 213 ? -17.017 -3.403 -2.775 1.00 79.88 213 ARG A O 1
ATOM 1625 N N . GLY A 1 214 ? -18.726 -1.988 -2.414 1.00 82.12 214 GLY A N 1
ATOM 1626 C CA . GLY A 1 214 ? -18.654 -1.298 -3.710 1.00 82.12 214 GLY A CA 1
ATOM 1627 C C . GLY A 1 214 ? -17.237 -0.941 -4.180 1.00 82.12 214 GLY A C 1
ATOM 1628 O O . GLY A 1 214 ? -16.893 -1.223 -5.327 1.00 82.12 214 GLY A O 1
ATOM 1629 N N . TRP A 1 215 ? -16.392 -0.386 -3.303 1.00 83.62 215 TRP A N 1
ATOM 1630 C CA . TRP A 1 215 ? -15.000 -0.073 -3.653 1.00 83.62 215 TRP A CA 1
ATOM 1631 C C . TRP A 1 215 ? -14.144 -1.324 -3.850 1.00 83.62 215 TRP A C 1
ATOM 1633 O O . TRP A 1 215 ? -13.569 -1.477 -4.921 1.00 83.62 215 TRP A O 1
ATOM 1643 N N . CYS A 1 216 ? -14.138 -2.256 -2.895 1.00 83.06 216 CYS A N 1
ATOM 1644 C CA . CYS A 1 216 ? -13.383 -3.508 -3.006 1.00 83.06 216 CYS A CA 1
ATOM 1645 C C . CYS A 1 216 ? -13.760 -4.303 -4.271 1.00 83.06 216 CYS A C 1
ATOM 1647 O O . CYS A 1 216 ? -12.890 -4.789 -4.992 1.00 83.06 216 CYS A O 1
ATOM 1649 N N . ALA A 1 217 ? -15.054 -4.380 -4.591 1.00 80.44 217 ALA A N 1
ATOM 1650 C CA . ALA A 1 217 ? -15.546 -5.014 -5.810 1.00 80.44 217 ALA A CA 1
ATOM 1651 C C . ALA A 1 217 ? -15.028 -4.312 -7.077 1.00 80.44 217 ALA A C 1
ATOM 1653 O O . ALA A 1 217 ? -14.615 -4.975 -8.028 1.00 80.44 217 ALA A O 1
ATOM 1654 N N . THR A 1 218 ? -15.005 -2.976 -7.080 1.00 82.94 218 THR A N 1
ATOM 1655 C CA . THR A 1 218 ? -14.489 -2.174 -8.199 1.00 82.94 218 THR A CA 1
ATOM 1656 C C . THR A 1 218 ? -12.982 -2.380 -8.390 1.00 82.94 218 THR A C 1
ATOM 1658 O O . THR A 1 218 ? -12.532 -2.635 -9.505 1.00 82.94 218 THR A O 1
ATOM 1661 N N . GLU A 1 219 ? -12.204 -2.339 -7.308 1.00 85.88 219 GLU A N 1
ATOM 1662 C CA . GLU A 1 219 ? -10.749 -2.552 -7.317 1.00 85.88 219 GLU A CA 1
ATOM 1663 C C . GLU A 1 219 ? -10.386 -3.963 -7.793 1.00 85.88 219 GLU A C 1
ATOM 1665 O O . GLU A 1 219 ? -9.481 -4.140 -8.617 1.00 85.88 219 GLU A O 1
ATOM 1670 N N . SER A 1 220 ? -11.135 -4.967 -7.326 1.00 80.62 220 SER A N 1
ATOM 1671 C CA . SER A 1 220 ? -10.995 -6.348 -7.780 1.00 80.62 220 SER A CA 1
ATOM 1672 C C . SER A 1 220 ? -11.320 -6.471 -9.267 1.00 80.62 220 SER A C 1
ATOM 1674 O O . SER A 1 220 ? -10.557 -7.100 -9.994 1.00 80.62 220 SER A O 1
ATOM 1676 N N . ALA A 1 221 ? -12.399 -5.842 -9.744 1.00 82.44 221 ALA A N 1
ATOM 1677 C CA . ALA A 1 221 ? -12.772 -5.875 -11.155 1.00 82.44 221 ALA A CA 1
ATOM 1678 C C . ALA A 1 221 ? -11.704 -5.228 -12.052 1.00 82.44 221 ALA A C 1
ATOM 1680 O O . ALA A 1 221 ? -11.306 -5.827 -13.050 1.00 82.44 221 ALA A O 1
ATOM 1681 N N . TRP A 1 222 ? -11.188 -4.048 -11.688 1.00 85.00 222 TRP A N 1
ATOM 1682 C CA . TRP A 1 222 ? -10.092 -3.405 -12.424 1.00 85.00 222 TRP A CA 1
ATOM 1683 C C . TRP A 1 222 ? -8.843 -4.279 -12.475 1.00 85.00 222 TRP A C 1
ATOM 1685 O O . TRP A 1 222 ? -8.249 -4.436 -13.540 1.00 85.00 222 TRP A O 1
ATOM 1695 N N . SER A 1 223 ? -8.488 -4.892 -11.346 1.00 78.25 223 SER A N 1
ATOM 1696 C CA . SER A 1 223 ? -7.316 -5.760 -11.248 1.00 78.25 223 SER A CA 1
ATOM 1697 C C . SER A 1 223 ? -7.460 -7.018 -12.105 1.00 78.25 223 SER A C 1
ATOM 1699 O O . SER A 1 223 ? -6.533 -7.381 -12.825 1.00 78.25 223 SER A O 1
ATOM 1701 N N . SER A 1 224 ? -8.623 -7.673 -12.070 1.00 80.50 224 SER A N 1
ATOM 1702 C CA . SER A 1 224 ? -8.883 -8.896 -12.838 1.00 80.50 224 SER A CA 1
ATOM 1703 C C . SER A 1 224 ? -8.916 -8.672 -14.352 1.00 80.50 224 SER A C 1
ATOM 1705 O O . SER A 1 224 ? -8.669 -9.612 -15.102 1.00 80.50 224 SER A O 1
ATOM 1707 N N . LEU A 1 225 ? -9.219 -7.455 -14.816 1.00 83.44 225 LEU A N 1
ATOM 1708 C CA . LEU A 1 225 ? -9.278 -7.138 -16.246 1.00 83.44 225 LEU A CA 1
ATOM 1709 C C . LEU A 1 225 ? -7.898 -6.965 -16.889 1.00 83.44 225 LEU A C 1
ATOM 1711 O O . LEU A 1 225 ? -7.751 -7.243 -18.078 1.00 83.44 225 LEU A O 1
ATOM 1715 N N . THR A 1 226 ? -6.906 -6.471 -16.144 1.00 81.19 226 THR A N 1
ATOM 1716 C CA . THR A 1 226 ? -5.636 -6.015 -16.734 1.00 81.19 226 THR A CA 1
ATOM 1717 C C . THR A 1 226 ? -4.411 -6.799 -16.284 1.00 81.19 226 THR A C 1
ATOM 1719 O O . THR A 1 226 ? -3.377 -6.733 -16.951 1.00 81.19 226 THR A O 1
ATOM 1722 N N . LYS A 1 227 ? -4.491 -7.537 -15.172 1.00 80.25 227 LYS A N 1
ATOM 1723 C CA . LYS A 1 227 ? -3.321 -8.177 -14.565 1.00 80.25 227 LYS A CA 1
ATOM 1724 C C . LYS A 1 227 ? -3.168 -9.627 -14.985 1.00 80.25 227 LYS A C 1
ATOM 1726 O O . LYS A 1 227 ? -4.128 -10.391 -15.040 1.00 80.25 227 LYS A O 1
ATOM 1731 N N . ALA A 1 228 ? -1.916 -10.042 -15.161 1.00 81.12 228 ALA A N 1
ATOM 1732 C CA . ALA A 1 228 ? -1.579 -11.453 -15.043 1.00 81.12 228 ALA A CA 1
ATOM 1733 C C . ALA A 1 228 ? -1.937 -11.925 -13.623 1.00 81.12 228 ALA A C 1
ATOM 1735 O O . ALA A 1 228 ? -1.673 -11.199 -12.665 1.00 81.12 228 ALA A O 1
ATOM 1736 N N . GLY A 1 229 ? -2.488 -13.135 -13.469 1.00 76.69 229 GLY A N 1
ATOM 1737 C CA . GLY A 1 229 ? -2.940 -13.638 -12.159 1.00 76.69 229 GLY A CA 1
ATOM 1738 C C . GLY A 1 229 ? -1.865 -13.543 -11.073 1.00 76.69 229 GLY A C 1
ATOM 1739 O O . GLY A 1 229 ? -2.139 -13.179 -9.939 1.00 76.69 229 GLY A O 1
ATOM 1740 N N . ALA A 1 230 ? -0.602 -13.712 -11.457 1.00 82.38 230 ALA A N 1
ATOM 1741 C CA . ALA A 1 230 ? 0.548 -13.618 -10.571 1.00 82.38 230 ALA A CA 1
ATOM 1742 C C . ALA A 1 230 ? 0.778 -12.208 -9.952 1.00 82.38 230 ALA A C 1
ATOM 1744 O O . ALA A 1 230 ? 1.559 -12.071 -9.008 1.00 82.38 230 ALA A O 1
ATOM 1745 N N . LEU A 1 231 ? 0.123 -11.163 -10.470 1.00 87.88 231 LEU A N 1
ATOM 1746 C CA . LEU A 1 231 ? 0.144 -9.785 -9.962 1.00 87.88 231 LEU A CA 1
ATOM 1747 C C . LEU A 1 231 ? -1.139 -9.414 -9.197 1.00 87.88 231 LEU A C 1
ATOM 1749 O O . LEU A 1 231 ? -1.301 -8.259 -8.817 1.00 87.88 231 LEU A O 1
ATOM 1753 N N . SER A 1 232 ? -2.060 -10.353 -8.962 1.00 91.69 232 SER A N 1
ATOM 1754 C CA . SER A 1 232 ? -3.231 -10.149 -8.104 1.00 91.69 232 SER A CA 1
ATOM 1755 C C . SER A 1 232 ? -3.297 -11.258 -7.061 1.00 91.69 232 SER A C 1
ATOM 1757 O O . SER A 1 232 ? -3.690 -12.381 -7.361 1.00 91.69 232 SER A O 1
ATOM 1759 N N . LEU A 1 233 ? -2.886 -10.941 -5.836 1.00 94.19 233 LEU A N 1
ATOM 1760 C CA . LEU A 1 233 ? -2.744 -11.901 -4.748 1.00 94.19 233 LEU A CA 1
ATOM 1761 C C . LEU A 1 233 ? -3.875 -11.724 -3.738 1.00 94.19 233 LEU A C 1
ATOM 1763 O O . LEU A 1 233 ? -4.024 -10.660 -3.140 1.00 94.19 233 LEU A O 1
ATOM 1767 N N . ASP A 1 234 ? -4.653 -12.778 -3.536 1.00 95.44 234 ASP A N 1
ATOM 1768 C CA . ASP A 1 234 ? -5.650 -12.878 -2.482 1.00 95.44 234 ASP A CA 1
ATOM 1769 C C . ASP A 1 234 ? -5.006 -13.308 -1.162 1.00 95.44 234 ASP A C 1
ATOM 1771 O O . ASP A 1 234 ? -4.821 -14.491 -0.882 1.00 95.44 234 ASP A O 1
ATOM 1775 N N . LEU A 1 235 ? -4.662 -12.329 -0.331 1.00 96.12 235 LEU A N 1
ATOM 1776 C CA . LEU A 1 235 ? -4.101 -12.573 0.993 1.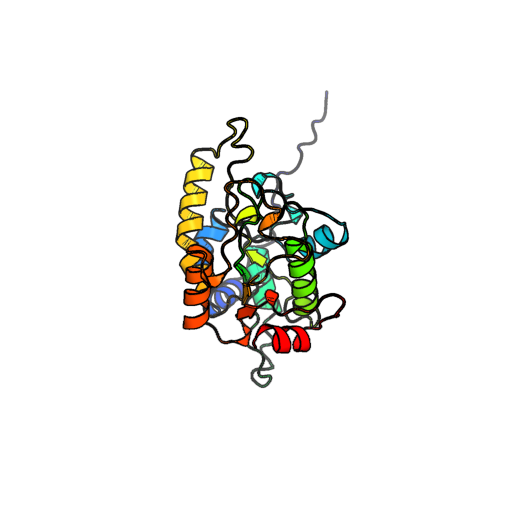00 96.12 235 LEU A CA 1
ATOM 1777 C C . LEU A 1 235 ? -5.128 -13.185 1.952 1.00 96.12 235 LEU A C 1
ATOM 1779 O O . LEU A 1 235 ? -4.744 -13.703 2.998 1.00 96.12 235 LEU A O 1
ATOM 1783 N N . GLY A 1 236 ? -6.421 -13.157 1.607 1.00 93.56 236 GLY A N 1
ATOM 1784 C CA . GLY A 1 236 ? -7.458 -13.831 2.379 1.00 93.56 236 GLY A CA 1
ATOM 1785 C C . GLY A 1 236 ? -7.369 -15.359 2.325 1.00 93.56 236 GLY A C 1
ATOM 1786 O O . GLY A 1 236 ? -7.960 -16.022 3.175 1.00 93.56 236 GLY A O 1
ATOM 1787 N N . LEU A 1 237 ? -6.608 -15.908 1.369 1.00 94.69 237 LEU A N 1
ATOM 1788 C CA . LEU A 1 237 ? -6.330 -17.342 1.234 1.00 94.69 237 LEU A CA 1
ATOM 1789 C C . LEU A 1 237 ? -5.122 -17.809 2.060 1.00 94.69 237 LEU A C 1
ATOM 1791 O O . LEU A 1 237 ? -4.879 -19.013 2.165 1.00 94.69 237 LEU A O 1
ATOM 1795 N N . MET A 1 238 ? -4.359 -16.882 2.647 1.00 95.00 238 MET A N 1
ATOM 1796 C CA . MET A 1 238 ? -3.233 -17.234 3.511 1.00 95.00 238 MET A CA 1
ATOM 1797 C C . MET A 1 238 ? -3.723 -17.976 4.756 1.00 95.00 238 MET A C 1
ATOM 1799 O O . MET A 1 238 ? -4.668 -17.548 5.416 1.00 95.00 238 MET A O 1
ATOM 1803 N N . ARG A 1 239 ? -3.026 -19.056 5.116 1.00 92.44 239 ARG A N 1
ATOM 1804 C CA . ARG A 1 239 ? -3.280 -19.828 6.332 1.00 92.44 239 ARG A CA 1
ATOM 1805 C C . ARG A 1 239 ? -2.510 -19.253 7.516 1.00 92.44 239 ARG A C 1
ATOM 1807 O O . ARG A 1 239 ? -1.371 -18.779 7.397 1.00 92.44 239 ARG A O 1
ATOM 1814 N N . ASP A 1 240 ? -3.128 -19.302 8.685 1.00 87.38 240 ASP A N 1
ATOM 1815 C CA . ASP A 1 240 ? -2.493 -18.857 9.919 1.00 87.38 240 ASP A CA 1
ATOM 1816 C C . ASP A 1 240 ? -1.473 -19.878 10.426 1.00 87.38 240 ASP A C 1
ATOM 1818 O O . ASP A 1 240 ? -1.613 -21.083 10.233 1.00 87.38 240 ASP A O 1
ATOM 1822 N N . GLY A 1 241 ? -0.385 -19.373 11.010 1.00 86.44 241 GLY A N 1
ATOM 1823 C CA . GLY A 1 241 ? 0.753 -20.189 11.444 1.00 86.44 241 GLY A CA 1
ATOM 1824 C C . GLY A 1 241 ? 1.643 -20.735 10.318 1.00 86.44 241 GLY A C 1
ATOM 1825 O O . GLY A 1 241 ? 2.684 -21.309 10.616 1.00 86.44 241 GLY A O 1
ATOM 1826 N N . GLU A 1 242 ? 1.281 -20.544 9.047 1.00 92.94 242 GLU A N 1
ATOM 1827 C CA . GLU A 1 242 ? 2.096 -20.990 7.914 1.00 92.94 242 GLU A CA 1
ATOM 1828 C C . GLU A 1 242 ? 3.139 -19.948 7.499 1.00 92.94 242 GLU A C 1
ATOM 1830 O O . GLU A 1 242 ? 2.849 -18.755 7.359 1.00 92.94 242 GLU A O 1
ATOM 1835 N N . GLU A 1 243 ? 4.371 -20.394 7.282 1.00 93.75 243 GLU A N 1
ATOM 1836 C CA . GLU A 1 243 ? 5.411 -19.560 6.690 1.00 93.75 243 GLU A CA 1
ATOM 1837 C C . GLU A 1 243 ? 5.340 -19.642 5.167 1.00 93.75 243 GLU A C 1
ATOM 1839 O O . GLU A 1 243 ? 5.229 -20.721 4.586 1.00 93.75 243 GLU A O 1
ATOM 1844 N N . TYR A 1 244 ? 5.417 -18.481 4.523 1.00 94.50 244 TYR A N 1
ATOM 1845 C CA . TYR A 1 244 ? 5.380 -18.364 3.074 1.00 94.50 244 TYR A CA 1
ATOM 1846 C C . TYR A 1 244 ? 6.717 -17.834 2.555 1.00 94.50 244 TYR A C 1
ATOM 1848 O O . TYR A 1 244 ? 7.278 -16.889 3.112 1.00 94.50 244 TYR A O 1
ATOM 1856 N N . ASP A 1 245 ? 7.190 -18.415 1.457 1.00 92.69 245 ASP A N 1
ATOM 1857 C CA . ASP A 1 245 ? 8.202 -17.820 0.592 1.00 92.69 245 ASP A CA 1
ATOM 1858 C C . ASP A 1 245 ? 7.520 -17.213 -0.645 1.00 92.69 245 ASP A C 1
ATOM 1860 O O . ASP A 1 245 ? 6.293 -17.249 -0.788 1.00 92.69 245 ASP A O 1
ATOM 1864 N N . TYR A 1 246 ? 8.304 -16.628 -1.549 1.00 90.00 246 TYR A N 1
ATOM 1865 C CA . TYR A 1 246 ? 7.772 -16.012 -2.764 1.00 90.00 246 TYR A CA 1
ATOM 1866 C C . TYR A 1 246 ? 6.906 -16.968 -3.606 1.00 90.00 246 TYR A C 1
ATOM 1868 O O . TYR A 1 246 ? 5.858 -16.566 -4.120 1.00 90.00 246 TYR A O 1
ATOM 1876 N N . TYR A 1 247 ? 7.325 -18.225 -3.770 1.00 90.31 247 TYR A N 1
ATOM 1877 C CA . TYR A 1 247 ? 6.625 -19.186 -4.618 1.00 90.31 247 TYR A CA 1
ATOM 1878 C C . TYR A 1 247 ? 5.377 -19.729 -3.931 1.00 90.31 247 TYR A C 1
ATOM 1880 O O . TYR A 1 247 ? 4.318 -19.767 -4.562 1.00 90.31 247 TYR A O 1
ATOM 1888 N N . SER A 1 248 ? 5.473 -20.115 -2.656 1.00 93.56 248 SER A N 1
ATOM 1889 C CA . SER A 1 248 ? 4.329 -20.650 -1.917 1.00 93.56 248 SER A CA 1
ATOM 1890 C C . SER A 1 248 ? 3.252 -19.589 -1.691 1.00 93.56 248 SER A C 1
ATOM 1892 O O . SER A 1 248 ? 2.070 -19.900 -1.845 1.00 93.56 248 SER A O 1
ATOM 1894 N N . LEU A 1 249 ? 3.631 -18.324 -1.447 1.00 94.06 249 LEU A N 1
ATOM 1895 C CA . LEU A 1 249 ? 2.677 -17.213 -1.358 1.00 94.06 249 LEU A CA 1
ATOM 1896 C C . LEU A 1 249 ? 1.895 -17.064 -2.662 1.00 94.06 249 LEU A C 1
ATOM 1898 O O . LEU A 1 249 ? 0.669 -17.012 -2.649 1.00 94.06 249 LEU A O 1
ATOM 1902 N N . ARG A 1 250 ? 2.588 -16.986 -3.805 1.00 91.31 250 ARG A N 1
ATOM 1903 C CA . ARG A 1 250 ? 1.910 -16.807 -5.097 1.00 91.31 250 ARG A CA 1
ATOM 1904 C C . ARG A 1 250 ? 1.072 -18.021 -5.457 1.00 91.31 250 ARG A C 1
ATOM 1906 O O . ARG A 1 250 ? -0.018 -17.845 -5.985 1.00 91.31 250 ARG A O 1
ATOM 1913 N N . HIS A 1 251 ? 1.547 -19.229 -5.171 1.00 91.56 251 HIS A N 1
ATOM 1914 C CA . HIS A 1 251 ? 0.770 -20.437 -5.415 1.00 91.56 251 HIS A CA 1
ATOM 1915 C C . HIS A 1 251 ? -0.549 -20.427 -4.638 1.00 91.56 251 HIS A C 1
ATOM 1917 O O . HIS A 1 251 ? -1.587 -20.713 -5.224 1.00 91.56 251 HIS A O 1
ATOM 1923 N N . GLU A 1 252 ? -0.524 -20.066 -3.353 1.00 94.44 252 GLU A N 1
ATOM 1924 C CA . GLU A 1 252 ? -1.731 -20.029 -2.522 1.00 94.44 252 GLU A CA 1
ATOM 1925 C C . GLU A 1 252 ? -2.655 -18.864 -2.900 1.00 94.44 252 GLU A C 1
ATOM 1927 O O . GLU A 1 252 ? -3.847 -19.056 -3.122 1.00 94.44 252 GLU A O 1
ATOM 1932 N N . CYS A 1 253 ? -2.103 -17.658 -3.033 1.00 93.81 253 CYS A N 1
ATOM 1933 C CA . CYS A 1 253 ? -2.881 -16.430 -3.181 1.00 93.81 253 CYS A CA 1
ATOM 1934 C C . CYS A 1 253 ? -3.368 -16.161 -4.620 1.00 93.81 253 CYS A C 1
ATOM 1936 O O . CYS A 1 253 ? -3.980 -15.123 -4.860 1.00 93.81 253 CYS A O 1
ATOM 1938 N N . THR A 1 254 ? -3.094 -17.037 -5.592 1.00 90.00 254 THR A N 1
ATOM 1939 C CA . THR A 1 254 ? -3.588 -16.903 -6.986 1.00 90.00 254 THR A CA 1
ATOM 1940 C C . THR A 1 254 ? -4.655 -17.928 -7.367 1.00 90.00 254 THR A C 1
ATOM 1942 O O . THR A 1 254 ? -5.030 -18.009 -8.539 1.00 90.00 254 THR A O 1
ATOM 1945 N N . ARG A 1 255 ? -5.111 -18.724 -6.396 1.00 77.62 255 ARG A N 1
ATOM 1946 C CA . ARG A 1 255 ? -6.120 -19.769 -6.588 1.00 77.62 255 ARG A CA 1
ATOM 1947 C C . ARG A 1 255 ? -7.512 -19.223 -6.890 1.00 77.62 255 ARG A C 1
ATOM 1949 O O . ARG A 1 255 ? -7.811 -18.072 -6.503 1.00 77.62 255 ARG A O 1
#

Sequence (255 aa):
MGCGTSKPGPGTRKPGLTDEELKNWREFGGGDLEPVLANGAVALLDAQWIISHAEAGGVLTHRQALPDEALLSLADLIEATNENVDFRSRELSAAPSFPVAALSYPWLTKDHPDPCGANLARVARALKALLSLGHYSRLGVFWDFGSLHQHPDPTNGIMRTEEQNALFKQGLGCLGTLYSHPQTTVLRLTSFPDGHETEDQAEGTNVAKYVDRGWCATESAWSSLTKAGALSLDLGLMRDGEEYDYYSLRHECTR

Foldseek 3Di:
DDDDDDDDDPDPDDPDDDPVLVVLCVVLVVVLVCVLLVVLLWWFFWLVVLLVCVVVQHDDAFQVPDDPNRTDHPVNQSVQSVVLPPVPPPPDPDDQQRQEAEEQEQQQFPVGRCVRCQVSNLSSLLSCQQPQVVSTPIHTYGDPRNTAHAQNCVVVPRGDDPVSVVSPVVSVVCLLVQLLRANYAYEYAQDDGPPSDPVPDDPPGPPDTQCPDPRSVVSVVSNVVRYDLLRYFYSNQDDPPDHHHNVRRSVRRSD

pLDDT: mean 85.28, std 16.63, range [33.69, 98.69]

Organism: Emiliania huxleyi (NCBI:txid2903)